Protein 7WZE (pdb70)

Secondary structure (DSSP, 8-state):
--SSPPP-HHHHHHHTTSTT--HHHHHHHHHHHHHHH-----HHHHTTT--HHHHHH--GGGSGGGEE-HHHHHHHTTS-HHHHHHHHHHHHHHTSEEEEE---EEEEE-HHHHHHHHHHHHHHHHHHHH-----HHHH-----HHHHHHGGGG-/--SSPPP-HHHHHHHHHHSS--HHHHHHHHHHHHHHH-----HHHHTTT--HHHHHH--GGGSGGGEE-HHHHHHHHT--HHHHHHHHHHHHHHTSEEEE---EEEE-HHHHHHHHHHHHHHHHHHHH-----HHHH-----HHHHHHGGGG--

Solvent-accessible surface area: 16711 Å² total

Nearest PDB structures (foldseek):
  7wze-assembly1_A  TM=1.006E+00  e=6.482E-25  Bacillus subtilis subsp. subtilis str. 168
  4b8x-assembly1_A  TM=7.180E-01  e=1.801E-05  Streptomyces coelicolor
  6pco-assembly1_B  TM=6.867E-01  e=1.236E-05  Bordetella bronchiseptica
  3e6m-assembly3_E  TM=6.494E-01  e=5.576E-05  Ruegeria pomeroyi
  2d1h-assembly1_B  TM=6.342E-01  e=5.347E-04  Sulfurisphaera tokodaii str. 7

Organism: Bacillus subtilis (strain 168) (NCBI:txid224308)

Foldseek 3Di:
DDDDQDACQVVQVCCVVVDVDHRCRVRVVSSVVVVVVCLVVLVVVVVLVAGPQLVLLLCLLVDVQSKDDLVVSCVVSVHHSVVSVVSLVSCCVVQQWDWAPVIMIHGDPVNVVSVVVPVVVVVVVVPVVDDADPVRVVCVVCVVVVVVCVVVPD/DDDDQDFDVPVQVVCCPPDPDHRVVVRVVVSVVVVVVCVVCLVVQVVVVHGPLLVLLLCLLPDDQSKDFLCRSCVVDPHDSVVSVVSLVVCVVVPQWDWADPVGIMIHGDPVNNVVCVVPVVVVVVVVPVVDPADPVRVCVVVCPVCVVCCVVVD

Sequence (309 aa):
ELKHLPKYKHITEHAETYANIDAGSLELFLSLFDISKKNHVEHYFAGRGLSEGKFKILLLFDAKDHRLSPTELAKRSNVTKATITGLLDGLARDGFVSRRHKISIELTTEGKARLEQFLPGHFSKISAVENYSDEEKDFVKLGDLFERLSVFKDELKHLPKYKHITEHAETYANIDAGSLELFLSLFDISKKNHVEHYFAGRGLSEGKFKILLLFDAKDHRLSPTELAKRSNVTKATITGLLDGLARDGFVSRRHHRKISIELTTEGKARLEQFLPGHFSKISAVENYSDEEKDFVKLGDLFERLSVFK

InterPro domains:
  IPR000835 MarR-type HTH domain [PF01047] (53-113)
  IPR000835 MarR-type HTH domain [PR00598] (72-88)
  IPR000835 MarR-type HTH domain [PR00598] (89-104)
  IPR000835 MarR-type HTH domain [PR00598] (108-124)
  IPR000835 MarR-type HTH domain [PR00598] (138-158)
  IPR000835 MarR-type HTH domain [PS50995] (26-160)
  IPR000835 MarR-type HTH domain [SM00347] (46-148)
  IPR023187 Transcriptional regulator MarR-type, conserved site [PS01117] (87-121)
  IPR036388 Winged helix-like DNA-binding domain superfamily [G3DSA:1.10.10.10] (4-163)
  IPR036390 Winged helix DNA-binding domain superfamily [SSF46785] (25-162)

Structure (mmCIF, N/CA/C/O backbone):
data_7WZE
#
_entry.id   7WZE
#
_cell.length_a   46.178
_cell.length_b   76.545
_cell.length_c   88.863
_cell.angle_alpha   90.000
_cell.angle_beta   90.000
_cell.angle_gamma   90.000
#
_symmetry.space_group_name_H-M   'P 21 21 21'
#
loop_
_entity.id
_entity.type
_entity.pdbx_description
1 polymer 'Uncharacterized HTH-type transcriptional regulator YetL'
2 water water
#
loop_
_atom_site.group_PDB
_atom_site.id
_atom_site.type_symbol
_atom_site.label_atom_id
_atom_site.label_alt_id
_atom_site.label_comp_id
_atom_site.label_asym_id
_atom_site.label_entity_id
_atom_site.label_seq_id
_atom_site.pdbx_PDB_ins_code
_atom_site.Cartn_x
_atom_site.Cartn_y
_atom_site.Cartn_z
_atom_site.occupancy
_atom_site.B_iso_or_equiv
_atom_site.auth_seq_id
_atom_site.auth_comp_id
_atom_site.auth_asym_id
_atom_site.auth_atom_id
_atom_site.pdbx_PDB_model_num
ATOM 1 N N . GLU A 1 2 ? -0.55176 3.05289 -10.95123 1.000 143.66616 2 GLU Y N 1
ATOM 2 C CA . GLU A 1 2 ? -0.57153 4.35970 -10.29684 1.000 140.05721 2 GLU Y CA 1
ATOM 3 C C . GLU A 1 2 ? -0.96490 5.48024 -11.27504 1.000 134.18717 2 GLU Y C 1
ATOM 4 O O . GLU A 1 2 ? -1.78768 6.33429 -10.95023 1.000 134.28793 2 GLU Y O 1
ATOM 10 N N . LEU A 1 3 ? -0.36079 5.47690 -12.45934 1.000 128.67182 3 LEU Y N 1
ATOM 11 C CA . LEU A 1 3 ? -0.67894 6.40885 -13.53217 1.000 120.58312 3 LEU Y CA 1
ATOM 12 C C . LEU A 1 3 ? -1.58435 5.73821 -14.56185 1.000 120.49470 3 LEU Y C 1
ATOM 13 O O . LEU A 1 3 ? -1.76674 4.51838 -14.56800 1.000 128.19217 3 LEU Y O 1
ATOM 18 N N . LYS A 1 4 ? -2.18074 6.56003 -15.42518 1.000 111.13061 4 LYS Y N 1
ATOM 19 C CA . LYS A 1 4 ? -3.10099 6.05060 -16.43459 1.000 107.16880 4 LYS Y CA 1
ATOM 20 C C . LYS A 1 4 ? -2.39801 5.71445 -17.75477 1.000 95.92361 4 LYS Y C 1
ATOM 21 O O . LYS A 1 4 ? -2.51066 4.59224 -18.25741 1.000 93.44814 4 LYS Y O 1
ATOM 27 N N . HIS A 1 5 ? -1.62151 6.65128 -18.29497 1.000 87.38885 5 HIS Y N 1
ATOM 28 C CA . HIS A 1 5 ? -0.92068 6.48017 -19.55931 1.000 85.35714 5 HIS Y CA 1
ATOM 29 C C . HIS A 1 5 ? 0.52495 6.91852 -19.41301 1.000 86.11535 5 HIS Y C 1
ATOM 30 O O . HIS A 1 5 ? 0.86883 7.69741 -18.51896 1.000 90.77227 5 HIS Y O 1
ATOM 37 N N . LEU A 1 6 ? 1.37597 6.36605 -20.27033 1.000 86.13096 6 LEU Y N 1
ATOM 38 C CA . LEU A 1 6 ? 2.78639 6.70458 -20.23807 1.000 82.28227 6 LEU Y CA 1
ATOM 39 C C . LEU A 1 6 ? 2.93147 8.18316 -20.56161 1.000 88.95488 6 LEU Y C 1
ATOM 40 O O . LEU A 1 6 ? 2.36311 8.64469 -21.56539 1.000 93.10257 6 LEU Y O 1
ATOM 45 N N . PRO A 1 7 ? 3.64880 8.96032 -19.76280 1.000 87.88946 7 PRO Y N 1
ATOM 46 C CA . PRO A 1 7 ? 3.75585 10.39333 -20.04142 1.000 89.82244 7 PRO Y CA 1
ATOM 47 C C . PRO A 1 7 ? 4.62041 10.62889 -21.26392 1.000 89.11065 7 PRO Y C 1
ATOM 48 O O . PRO A 1 7 ? 5.69226 10.03512 -21.41505 1.000 96.47958 7 PRO Y O 1
ATOM 52 N N . LYS A 1 8 ? 4.13634 11.49292 -22.14438 1.000 79.23457 8 LYS Y N 1
ATOM 53 C CA . LYS A 1 8 ? 4.89769 11.85070 -23.32676 1.000 82.74910 8 LYS Y CA 1
ATOM 54 C C . LYS A 1 8 ? 5.88130 12.96337 -23.00015 1.000 85.09474 8 LYS Y C 1
ATOM 55 O O . LYS A 1 8 ? 5.54971 13.92159 -22.29904 1.000 84.95798 8 LYS Y O 1
ATOM 61 N N . TYR A 1 9 ? 7.09414 12.84156 -23.53654 1.000 85.74146 9 TYR Y N 1
ATOM 62 C CA . TYR A 1 9 ? 8.18155 13.72552 -23.14448 1.000 79.47600 9 TYR Y CA 1
ATOM 63 C C . TYR A 1 9 ? 8.79045 14.54309 -24.27676 1.000 80.53157 9 TYR Y C 1
ATOM 64 O O . TYR A 1 9 ? 9.76631 15.25713 -24.02820 1.000 83.45414 9 TYR Y O 1
ATOM 73 N N . LYS A 1 10 ? 8.26362 14.47433 -25.50438 1.000 79.82832 10 LYS Y N 1
ATOM 74 C CA . LYS A 1 10 ? 8.97811 15.08483 -26.62903 1.000 84.41519 10 LYS Y CA 1
ATOM 75 C C . LYS A 1 10 ? 9.22313 16.57911 -26.41044 1.000 87.50977 10 LYS Y C 1
ATOM 76 O O . LYS A 1 10 ? 10.27577 17.10514 -26.79541 1.000 82.88629 10 LYS Y O 1
ATOM 82 N N . HIS A 1 11 ? 8.27163 17.27098 -25.77671 1.000 91.11069 11 HIS Y N 1
ATOM 83 C CA . HIS A 1 11 ? 8.42075 18.70480 -25.52807 1.000 94.74753 11 HIS Y CA 1
ATOM 84 C C . HIS A 1 11 ? 9.53981 18.97222 -24.52542 1.000 98.52044 11 HIS Y C 1
ATOM 85 O O . HIS A 1 11 ? 10.42854 19.79214 -24.78259 1.000 92.55118 11 HIS Y O 1
ATOM 92 N N . ILE A 1 12 ? 9.51496 18.29474 -23.37874 1.000 71.06599 12 ILE Y N 1
ATOM 93 C CA . ILE A 1 12 ? 10.56994 18.50100 -22.39634 1.000 79.92897 12 ILE Y CA 1
ATOM 94 C C . ILE A 1 12 ? 11.90514 18.09746 -22.99645 1.000 84.41949 12 ILE Y C 1
ATOM 95 O O . ILE A 1 12 ? 12.93666 18.74951 -22.79017 1.000 86.74212 12 ILE Y O 1
ATOM 100 N N . THR A 1 13 ? 11.87735 17.03821 -23.79327 1.000 85.13423 13 THR Y N 1
ATOM 101 C CA . THR A 1 13 ? 13.06499 16.45895 -24.39693 1.000 82.83009 13 THR Y CA 1
ATOM 102 C C . THR A 1 13 ? 13.68738 17.37644 -25.43986 1.000 87.08233 13 THR Y C 1
ATOM 103 O O . THR A 1 13 ? 14.88674 17.66783 -25.38531 1.000 88.26226 13 THR Y O 1
ATOM 107 N N . GLU A 1 14 ? 12.89034 17.83267 -26.41253 1.000 86.62710 14 GLU Y N 1
ATOM 108 C CA . GLU A 1 14 ? 13.45763 18.66193 -27.46857 1.000 84.87667 14 GLU Y CA 1
ATOM 109 C C . GLU A 1 14 ? 14.04758 19.94319 -26.88913 1.000 89.92072 14 GLU Y C 1
ATOM 110 O O . GLU A 1 14 ? 14.89206 20.58420 -27.52520 1.000 80.08981 14 GLU Y O 1
ATOM 112 N N . HIS A 1 15 ? 13.60805 20.31765 -25.69090 1.000 86.95558 15 HIS Y N 1
ATOM 113 C CA . HIS A 1 15 ? 14.17524 21.43764 -24.96730 1.000 90.60274 15 HIS Y CA 1
ATOM 114 C C . HIS A 1 15 ? 15.50692 21.05708 -24.34415 1.000 91.82372 15 HIS Y C 1
ATOM 115 O O . HIS A 1 15 ? 16.34746 21.92997 -24.11650 1.000 96.64271 15 HIS Y O 1
ATOM 122 N N . ALA A 1 16 ? 15.69727 19.77871 -24.00670 1.000 84.51347 16 ALA Y N 1
ATOM 123 C CA . ALA A 1 16 ? 16.95958 19.36771 -23.40715 1.000 83.95067 16 ALA Y CA 1
ATOM 124 C C . ALA A 1 16 ? 18.11639 19.36410 -24.40680 1.000 91.39381 16 ALA Y C 1
ATOM 125 O O . ALA A 1 16 ? 19.27208 19.40260 -23.97863 1.000 97.42740 16 ALA Y O 1
ATOM 127 N N . GLU A 1 17 ? 17.85030 19.27161 -25.71679 1.000 96.54495 17 GLU Y N 1
ATOM 128 C CA . GLU A 1 17 ? 18.91768 19.52008 -26.68356 1.000 108.45344 17 GLU Y CA 1
ATOM 129 C C . GLU A 1 17 ? 19.46415 20.92932 -26.53216 1.000 117.90522 17 GLU Y C 1
ATOM 130 O O . GLU A 1 17 ? 20.61757 21.20054 -26.89044 1.000 124.37418 17 GLU Y O 1
ATOM 136 N N . THR A 1 18 ? 18.63488 21.84364 -26.03550 1.000 116.05449 18 THR Y N 1
ATOM 137 C CA . THR A 1 18 ? 19.09569 23.17498 -25.67019 1.000 114.96166 18 THR Y CA 1
ATOM 138 C C . THR A 1 18 ? 19.89497 23.13951 -24.37146 1.000 114.25618 18 THR Y C 1
ATOM 139 O O . THR A 1 18 ? 20.83866 23.91322 -24.20539 1.000 118.48303 18 THR Y O 1
ATOM 143 N N . TYR A 1 19 ? 19.56931 22.21435 -23.46783 1.000 116.54672 19 TYR Y N 1
ATOM 144 C CA . TYR A 1 19 ? 20.31650 22.09630 -22.21886 1.000 124.54374 19 TYR Y CA 1
ATOM 145 C C . TYR A 1 19 ? 21.76519 21.71253 -22.48621 1.000 127.22238 19 TYR Y C 1
ATOM 146 O O . TYR A 1 19 ? 22.68502 22.48427 -22.19210 1.000 133.59389 19 TYR Y O 1
ATOM 155 N N . ALA A 1 20 ? 21.98156 20.52086 -23.02143 1.000 122.99113 20 ALA Y N 1
ATOM 156 C CA . ALA A 1 20 ? 23.30563 19.90930 -23.01384 1.000 122.20292 20 ALA Y CA 1
ATOM 157 C C . ALA A 1 20 ? 23.47893 19.04112 -24.25667 1.000 115.71572 20 ALA Y C 1
ATOM 158 O O . ALA A 1 20 ? 22.76262 19.19887 -25.25365 1.000 109.59199 20 ALA Y O 1
ATOM 160 N N . ASN A 1 21 ? 24.43445 18.11153 -24.17599 1.000 114.48516 21 ASN Y N 1
ATOM 161 C CA . ASN A 1 21 ? 24.82136 17.22360 -25.27324 1.000 116.25543 21 ASN Y CA 1
ATOM 162 C C . ASN A 1 21 ? 24.03962 15.91606 -25.17169 1.000 117.36698 21 ASN Y C 1
ATOM 163 O O . ASN A 1 21 ? 24.60140 14.83275 -24.99965 1.000 123.92503 21 ASN Y O 1
ATOM 168 N N . ILE A 1 22 ? 22.71581 16.04407 -25.26440 1.000 108.06186 22 ILE Y N 1
ATOM 169 C CA . ILE A 1 22 ? 21.78636 14.93670 -25.07466 1.000 100.38269 22 ILE Y CA 1
ATOM 170 C C . ILE A 1 22 ? 20.80840 14.91743 -26.24709 1.000 100.10752 22 ILE Y C 1
ATOM 171 O O . ILE A 1 22 ? 20.34607 15.97163 -26.69453 1.000 78.22717 22 ILE Y O 1
ATOM 176 N N . ASP A 1 23 ? 20.55128 13.72547 -26.78660 1.000 94.09587 23 ASP Y N 1
ATOM 177 C CA . ASP A 1 23 ? 19.69034 13.60249 -27.95093 1.000 96.86726 23 ASP Y CA 1
ATOM 178 C C . ASP A 1 23 ? 18.23762 13.47900 -27.53084 1.000 99.87330 23 ASP Y C 1
ATOM 179 O O . ASP A 1 23 ? 17.91098 13.09640 -26.40460 1.000 100.94279 23 ASP Y O 1
ATOM 181 N N . ALA A 1 24 ? 17.35567 13.77034 -28.48098 1.000 89.43531 24 ALA Y N 1
ATOM 182 C CA . ALA A 1 24 ? 15.93296 13.78671 -28.17443 1.000 81.06178 24 ALA Y CA 1
ATOM 183 C C . ALA A 1 24 ? 15.43176 12.38515 -27.86377 1.000 72.59722 24 ALA Y C 1
ATOM 184 O O . ALA A 1 24 ? 14.97690 12.10896 -26.74745 1.000 69.60196 24 ALA Y O 1
ATOM 186 N N . GLY A 1 25 ? 15.53200 11.47507 -28.83412 1.000 76.07140 25 GLY Y N 1
ATOM 187 C CA . GLY A 1 25 ? 15.04168 10.12475 -28.61462 1.000 73.38664 25 GLY Y CA 1
ATOM 188 C C . GLY A 1 25 ? 15.67475 9.46605 -27.40545 1.000 74.77484 25 GLY Y C 1
ATOM 189 O O . GLY A 1 25 ? 14.98290 8.83260 -26.60250 1.000 76.08588 25 GLY Y O 1
ATOM 190 N N . SER A 1 26 ? 16.99173 9.65401 -27.23133 1.000 70.06055 26 SER Y N 1
ATOM 191 C CA . SER A 1 26 ? 17.70252 9.02236 -26.12366 1.000 71.62587 26 SER Y CA 1
ATOM 192 C C . SER A 1 26 ? 17.14641 9.45544 -24.77883 1.000 71.03203 26 SER Y C 1
ATOM 193 O O . SER A 1 26 ? 16.94650 8.62262 -23.88597 1.000 70.13612 26 SER Y O 1
ATOM 196 N N . LEU A 1 27 ? 16.87963 10.75184 -24.61565 1.000 68.28192 27 LEU Y N 1
ATOM 197 C CA . LEU A 1 27 ? 16.30901 11.22221 -23.35743 1.000 65.77504 27 LEU Y CA 1
ATOM 198 C C . LEU A 1 27 ? 14.86052 10.75542 -23.20689 1.000 66.85426 27 LEU Y C 1
ATOM 199 O O . LEU A 1 27 ? 14.45720 10.27164 -22.13767 1.000 61.24048 27 LEU Y O 1
ATOM 204 N N . GLU A 1 28 ? 14.05799 10.89749 -24.26923 1.000 69.23737 28 GLU Y N 1
ATOM 205 C CA . GLU A 1 28 ? 12.66022 10.48332 -24.18973 1.000 67.98977 28 GLU Y CA 1
ATOM 206 C C . GLU A 1 28 ? 12.55978 8.99755 -23.89816 1.000 61.27399 28 GLU Y C 1
ATOM 207 O O . GLU A 1 28 ? 11.77054 8.57130 -23.04762 1.000 59.49728 28 GLU Y O 1
ATOM 213 N N . LEU A 1 29 ? 13.41165 8.20090 -24.54225 1.000 64.02652 29 LEU Y N 1
ATOM 214 C CA . LEU A 1 29 ? 13.36173 6.76337 -24.33821 1.000 63.74540 29 LEU Y CA 1
ATOM 215 C C . LEU A 1 29 ? 13.72296 6.41398 -22.91012 1.000 63.98887 29 LEU Y C 1
ATOM 216 O O . LEU A 1 29 ? 13.08038 5.56700 -22.28042 1.000 67.67065 29 LEU Y O 1
ATOM 221 N N . PHE A 1 30 ? 14.71620 7.09451 -22.37046 1.000 55.25730 30 PHE Y N 1
ATOM 222 C CA . PHE A 1 30 ? 15.17060 6.77939 -21.03062 1.000 51.39026 30 PHE Y CA 1
ATOM 223 C C . PHE A 1 30 ? 14.11926 7.14462 -19.99933 1.000 50.08319 30 PHE Y C 1
ATOM 224 O O . PHE A 1 30 ? 13.93780 6.43092 -19.00803 1.000 54.36950 30 PHE Y O 1
ATOM 232 N N . LEU A 1 31 ? 13.44676 8.27580 -20.19348 1.000 59.09655 31 LEU Y N 1
ATOM 233 C CA . LEU A 1 31 ? 12.40738 8.68312 -19.25683 1.000 60.39485 31 LEU Y CA 1
ATOM 234 C C . LEU A 1 31 ? 11.19563 7.77280 -19.37736 1.000 59.94602 31 LEU Y C 1
ATOM 235 O O . LEU A 1 31 ? 10.59163 7.38371 -18.36888 1.000 61.87462 31 LEU Y O 1
ATOM 240 N N . SER A 1 32 ? 10.85613 7.39146 -20.60657 1.000 56.43235 32 SER Y N 1
ATOM 241 C CA . SER A 1 32 ? 9.79331 6.42359 -20.80302 1.000 54.48806 32 SER Y CA 1
ATOM 242 C C . SER A 1 32 ? 10.14228 5.10502 -20.13039 1.000 58.90177 32 SER Y C 1
ATOM 243 O O . SER A 1 32 ? 9.31343 4.50212 -19.43667 1.000 63.66967 32 SER Y O 1
ATOM 246 N N . LEU A 1 33 ? 11.37293 4.65942 -20.28894 1.000 60.69465 33 LEU Y N 1
ATOM 247 C CA . LEU A 1 33 ? 11.74165 3.39661 -19.67221 1.000 59.58405 33 LEU Y CA 1
ATOM 248 C C . LEU A 1 33 ? 11.67574 3.49530 -18.16034 1.000 56.38115 33 LEU Y C 1
ATOM 249 O O . LEU A 1 33 ? 11.33107 2.51704 -17.48339 1.000 54.18471 33 LEU Y O 1
ATOM 254 N N . PHE A 1 34 ? 11.95076 4.67694 -17.61921 1.000 53.35873 34 PHE Y N 1
ATOM 255 C CA . PHE A 1 34 ? 11.90923 4.80324 -16.17540 1.000 51.68657 34 PHE Y CA 1
ATOM 256 C C . PHE A 1 34 ? 10.47617 4.86683 -15.67290 1.000 54.29871 34 PHE Y C 1
ATOM 257 O O . PHE A 1 34 ? 10.16236 4.27872 -14.63482 1.000 56.21330 34 PHE Y O 1
ATOM 265 N N . ASP A 1 35 ? 9.58347 5.53236 -16.40243 1.000 56.22120 35 ASP Y N 1
ATOM 266 C CA . ASP A 1 35 ? 8.18752 5.54195 -15.97205 1.000 61.18762 35 ASP Y CA 1
ATOM 267 C C . ASP A 1 35 ? 7.60678 4.13946 -16.01531 1.000 55.26165 35 ASP Y C 1
ATOM 268 O O . ASP A 1 35 ? 7.02266 3.66875 -15.03112 1.000 44.67738 35 ASP Y O 1
ATOM 273 N N . ILE A 1 36 ? 7.78885 3.43939 -17.13428 1.000 60.00387 36 ILE Y N 1
ATOM 274 C CA . ILE A 1 36 ? 7.25670 2.08581 -17.22597 1.000 62.57606 36 ILE Y CA 1
ATOM 275 C C . ILE A 1 36 ? 7.84053 1.23203 -16.11134 1.000 60.41702 36 ILE Y C 1
ATOM 276 O O . ILE A 1 36 ? 7.13558 0.43245 -15.48693 1.000 69.48457 36 ILE Y O 1
ATOM 281 N N . SER A 1 37 ? 9.10645 1.46941 -15.76690 1.000 53.43471 37 SER Y N 1
ATOM 282 C CA . SER A 1 37 ? 9.74400 0.65508 -14.74456 1.000 50.67171 37 SER Y CA 1
ATOM 283 C C . SER A 1 37 ? 9.07571 0.84383 -13.38960 1.000 51.74359 37 SER Y C 1
ATOM 284 O O . SER A 1 37 ? 8.76899 -0.13799 -12.69778 1.000 52.74265 37 SER Y O 1
ATOM 287 N N . LYS A 1 38 ? 8.81094 2.09366 -13.00830 1.000 53.67715 38 LYS Y N 1
ATOM 288 C CA . LYS A 1 38 ? 8.17844 2.34788 -11.71843 1.000 59.13523 38 LYS Y CA 1
ATOM 289 C C . LYS A 1 38 ? 6.78101 1.73766 -11.68305 1.000 61.87022 38 LYS Y C 1
ATOM 290 O O . LYS A 1 38 ? 6.34342 1.19128 -10.65896 1.000 57.40612 38 LYS Y O 1
ATOM 292 N N . LYS A 1 39 ? 6.08372 1.78873 -12.81224 1.000 60.01892 39 LYS Y N 1
ATOM 293 C CA . LYS A 1 39 ? 4.74520 1.23516 -12.87333 1.000 62.24765 39 LYS Y CA 1
ATOM 294 C C . LYS A 1 39 ? 4.76682 -0.27369 -12.68467 1.000 71.61459 39 LYS Y C 1
ATOM 295 O O . LYS A 1 39 ? 4.05585 -0.81393 -11.82831 1.000 75.19794 39 LYS Y O 1
ATOM 309 N N . ASN A 1 41 ? 7.02378 -2.41863 -11.47620 1.000 69.04100 41 ASN Y N 1
ATOM 310 C CA . ASN A 1 41 ? 7.35613 -2.81335 -10.11893 1.000 72.43892 41 ASN Y CA 1
ATOM 311 C C . ASN A 1 41 ? 6.15171 -2.64453 -9.20396 1.000 72.71364 41 ASN Y C 1
ATOM 312 O O . ASN A 1 41 ? 5.87933 -3.48884 -8.34754 1.000 74.35811 41 ASN Y O 1
ATOM 317 N N . HIS A 1 42 ? 5.39190 -1.57736 -9.40277 1.000 80.05701 42 HIS Y N 1
ATOM 318 C CA . HIS A 1 42 ? 4.23441 -1.32374 -8.55666 1.000 85.77782 42 HIS Y CA 1
ATOM 319 C C . HIS A 1 42 ? 3.11742 -2.32862 -8.81707 1.000 78.01233 42 HIS Y C 1
ATOM 320 O O . HIS A 1 42 ? 2.64566 -3.00781 -7.89846 1.000 78.39559 42 HIS Y O 1
ATOM 327 N N . VAL A 1 43 ? 2.67821 -2.43727 -10.06867 1.000 68.90350 43 VAL Y N 1
ATOM 328 C CA . VAL A 1 43 ? 1.56812 -3.32769 -10.38152 1.000 69.13746 43 VAL Y CA 1
ATOM 329 C C . VAL A 1 43 ? 1.90715 -4.76895 -10.01086 1.000 71.82695 43 VAL Y C 1
ATOM 330 O O . VAL A 1 43 ? 1.08019 -5.48745 -9.42880 1.000 74.49748 43 VAL Y O 1
ATOM 342 N N . GLU A 1 45 ? 3.99332 -5.99484 -7.85087 1.000 52.75268 45 GLU Y N 1
ATOM 343 C CA . GLU A 1 45 ? 4.12257 -6.23108 -6.42327 1.000 57.89700 45 GLU Y CA 1
ATOM 344 C C . GLU A 1 45 ? 2.76897 -6.52873 -5.79277 1.000 71.40762 45 GLU Y C 1
ATOM 345 O O . GLU A 1 45 ? 2.64855 -7.44774 -4.97464 1.000 78.85835 45 GLU Y O 1
ATOM 351 N N . HIS A 1 46 ? 1.72141 -5.81298 -6.21171 1.000 72.74385 46 HIS Y N 1
ATOM 352 C CA . HIS A 1 46 ? 0.41626 -6.02760 -5.60110 1.000 75.63450 46 HIS Y CA 1
ATOM 353 C C . HIS A 1 46 ? -0.29412 -7.23939 -6.20093 1.000 70.73568 46 HIS Y C 1
ATOM 354 O O . HIS A 1 46 ? -0.94325 -8.01383 -5.47716 1.000 66.47319 46 HIS Y O 1
ATOM 361 N N . TYR A 1 47 ? -0.14062 -7.43370 -7.51141 1.000 62.08258 47 TYR Y N 1
ATOM 362 C CA . TYR A 1 47 ? -0.69183 -8.60004 -8.19477 1.000 63.87452 47 TYR Y CA 1
ATOM 363 C C . TYR A 1 47 ? -0.30327 -9.90310 -7.49790 1.000 69.36626 47 TYR Y C 1
ATOM 364 O O . TYR A 1 47 ? -1.17161 -10.66147 -7.05847 1.000 76.97244 47 TYR Y O 1
ATOM 373 N N . PHE A 1 48 ? 1.00576 -10.16852 -7.35665 1.000 70.63889 48 PHE Y N 1
ATOM 374 C CA . PHE A 1 48 ? 1.44356 -11.35917 -6.62397 1.000 70.67339 48 PHE Y CA 1
ATOM 375 C C . PHE A 1 48 ? 1.07306 -11.30089 -5.15530 1.000 74.41357 48 PHE Y C 1
ATOM 376 O O . PHE A 1 48 ? 0.92238 -12.35564 -4.53351 1.000 80.31873 48 PHE Y O 1
ATOM 384 N N . ALA A 1 49 ? 0.93675 -10.10312 -4.57986 1.000 74.92881 49 ALA Y N 1
ATOM 385 C CA . ALA A 1 49 ? 0.44177 -10.01406 -3.20920 1.000 81.23281 49 ALA Y CA 1
ATOM 386 C C . ALA A 1 49 ? -0.96211 -10.60325 -3.11239 1.000 81.35757 49 ALA Y C 1
ATOM 387 O O . ALA A 1 49 ? -1.29635 -11.28653 -2.13617 1.000 77.14859 49 ALA Y O 1
ATOM 389 N N . GLY A 1 50 ? -1.79659 -10.34331 -4.12173 1.000 83.58428 50 GLY Y N 1
ATOM 390 C CA . GLY A 1 50 ? -3.11613 -10.93778 -4.18498 1.000 90.56665 50 GLY Y CA 1
ATOM 391 C C . GLY A 1 50 ? -3.11736 -12.45266 -4.14585 1.000 98.11105 50 GLY Y C 1
ATOM 392 O O . GLY A 1 50 ? -4.16311 -13.05436 -3.88173 1.000 110.41921 50 GLY Y O 1
ATOM 393 N N . ARG A 1 51 ? -1.98041 -13.09248 -4.42714 1.000 92.58616 51 ARG Y N 1
ATOM 394 C CA . ARG A 1 51 ? -1.89928 -14.55017 -4.40019 1.000 90.14352 51 ARG Y CA 1
ATOM 395 C C . ARG A 1 51 ? -0.88814 -15.06690 -3.38366 1.000 96.40393 51 ARG Y C 1
ATOM 396 O O . ARG A 1 51 ? -0.52605 -16.24161 -3.42223 1.000 105.10439 51 ARG Y O 1
ATOM 404 N N . GLY A 1 52 ? -0.43114 -14.22567 -2.46574 1.000 92.35095 52 GLY Y N 1
ATOM 405 C CA . GLY A 1 52 ? 0.52526 -14.67204 -1.46686 1.000 92.45122 52 GLY Y CA 1
ATOM 406 C C . GLY A 1 52 ? 1.91345 -14.97319 -1.97910 1.000 90.71732 52 GLY Y C 1
ATOM 407 O O . GLY A 1 52 ? 2.60046 -15.82382 -1.39844 1.000 98.80986 52 GLY Y O 1
ATOM 408 N N . LEU A 1 53 ? 2.36721 -14.28557 -3.02747 1.000 82.73543 53 LEU Y N 1
ATOM 409 C CA . LEU A 1 53 ? 3.63245 -14.62695 -3.67043 1.000 72.49178 53 LEU Y CA 1
ATOM 410 C C . LEU A 1 53 ? 4.44500 -13.36293 -3.92494 1.000 68.29950 53 LEU Y C 1
ATOM 411 O O . LEU A 1 53 ? 4.08977 -12.25909 -3.50288 1.000 73.23600 53 LEU Y O 1
ATOM 416 N N . SER A 1 54 ? 5.55608 -13.53806 -4.62459 1.000 63.36705 54 SER Y N 1
ATOM 417 C CA . SER A 1 54 ? 6.39323 -12.45221 -5.08620 1.000 65.25871 54 SER Y CA 1
ATOM 418 C C . SER A 1 54 ? 6.88629 -12.833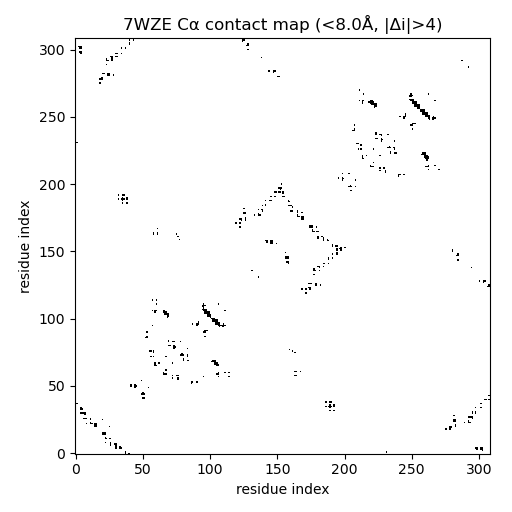77 -6.47218 1.000 60.23395 54 SER Y C 1
ATOM 419 O O . SER A 1 54 ? 6.63916 -13.93959 -6.93874 1.000 70.69688 54 SER Y O 1
ATOM 422 N N . GLU A 1 55 ? 7.57293 -11.92159 -7.15327 1.000 56.00960 55 GLU Y N 1
ATOM 423 C CA . GLU A 1 55 ? 8.24934 -12.32601 -8.38013 1.000 67.90853 55 GLU Y CA 1
ATOM 424 C C . GLU A 1 55 ? 9.24579 -13.43705 -8.09925 1.000 67.25645 55 GLU Y C 1
ATOM 425 O O . GLU A 1 55 ? 9.31628 -14.42419 -8.84104 1.000 69.55564 55 GLU Y O 1
ATOM 431 N N . GLY A 1 56 ? 10.01964 -13.29311 -7.02094 1.000 61.42107 56 GLY Y N 1
ATOM 432 C CA . GLY A 1 56 ? 11.05965 -14.26814 -6.73203 1.000 60.23303 56 GLY Y CA 1
ATOM 433 C C . GLY A 1 56 ? 10.49413 -15.62294 -6.37380 1.000 56.72279 56 GLY Y C 1
ATOM 434 O O . GLY A 1 56 ? 10.89461 -16.64889 -6.93976 1.000 62.18616 56 GLY Y O 1
ATOM 435 N N . LYS A 1 57 ? 9.55959 -15.64751 -5.42176 1.000 55.32869 57 LYS Y N 1
ATOM 436 C CA . LYS A 1 57 ? 8.93488 -16.90399 -5.02977 1.000 60.59462 57 LYS Y CA 1
ATOM 437 C C . LYS A 1 57 ? 8.17290 -17.53108 -6.20076 1.000 65.25596 57 LYS Y C 1
ATOM 438 O O . LYS A 1 57 ? 8.16904 -18.75954 -6.36761 1.000 66.86951 57 LYS Y O 1
ATOM 444 N N . PHE A 1 58 ? 7.53103 -16.70571 -7.03208 1.000 60.54271 58 PHE Y N 1
ATOM 445 C CA . PHE A 1 58 ? 6.79737 -17.26476 -8.16155 1.000 64.90449 58 PHE Y CA 1
ATOM 446 C C . PHE A 1 58 ? 7.72544 -17.90633 -9.18466 1.000 64.72316 58 PHE Y C 1
ATOM 447 O O . PHE A 1 58 ? 7.36849 -18.93144 -9.78208 1.000 62.36143 58 PHE Y O 1
ATOM 455 N N . LYS A 1 59 ? 8.92429 -17.34759 -9.37716 1.000 64.54648 59 LYS Y N 1
ATOM 456 C CA . LYS A 1 59 ? 9.86119 -17.91652 -10.34319 1.000 60.70816 59 LYS Y CA 1
ATOM 457 C C . LYS A 1 59 ? 10.39029 -19.26440 -9.88252 1.000 61.73991 59 LYS Y C 1
ATOM 458 O O . LYS A 1 59 ? 10.64043 -20.14675 -10.71524 1.000 63.12868 59 LYS Y O 1
ATOM 464 N N . ILE A 1 60 ? 10.53909 -19.46204 -8.57051 1.000 58.11604 60 ILE Y N 1
ATOM 465 C CA . ILE A 1 60 ? 10.91504 -20.78123 -8.06689 1.000 61.25123 60 ILE Y CA 1
ATOM 466 C C . ILE A 1 60 ? 9.80753 -21.79107 -8.33616 1.000 66.60924 60 ILE Y C 1
ATOM 467 O O . ILE A 1 60 ? 10.05383 -22.86078 -8.90622 1.000 70.83602 60 ILE Y O 1
ATOM 472 N N . LEU A 1 61 ? 8.56714 -21.45852 -7.94901 1.000 68.37422 61 LEU Y N 1
ATOM 473 C CA . LEU A 1 61 ? 7.44979 -22.37500 -8.16585 1.000 71.48707 61 LEU Y CA 1
ATOM 474 C C . LEU A 1 61 ? 7.37468 -22.80130 -9.62052 1.000 76.03283 61 LEU Y C 1
ATOM 475 O O . LEU A 1 61 ? 7.04279 -23.95137 -9.92366 1.000 72.30213 61 LEU Y O 1
ATOM 488 N N . LEU A 1 63 ? 10.05790 -23.02735 -11.70853 1.000 81.82885 63 LEU Y N 1
ATOM 489 C CA . LEU A 1 63 ? 11.11939 -24.01251 -11.85752 1.000 84.50625 63 LEU Y CA 1
ATOM 490 C C . LEU A 1 63 ? 10.67086 -25.36448 -11.34309 1.000 81.27638 63 LEU Y C 1
ATOM 491 O O . LEU A 1 63 ? 10.82878 -26.38701 -12.01760 1.000 86.90299 63 LEU Y O 1
ATOM 496 N N . LEU A 1 64 ? 10.09021 -25.38525 -10.14756 1.000 74.91717 64 LEU Y N 1
ATOM 497 C CA . LEU A 1 64 ? 9.66473 -26.64220 -9.55988 1.000 72.95526 64 LEU Y CA 1
ATOM 498 C C . LEU A 1 64 ? 8.58859 -27.30001 -10.40846 1.000 76.46929 64 LEU Y C 1
ATOM 499 O O . LEU A 1 64 ? 8.66413 -28.49181 -10.72075 1.000 89.83842 64 LEU Y O 1
ATOM 504 N N . PHE A 1 65 ? 7.59212 -26.51943 -10.81086 1.000 67.55988 65 PHE Y N 1
ATOM 505 C CA . PHE A 1 65 ? 6.48411 -27.04662 -11.58990 1.000 75.88003 65 PHE Y CA 1
ATOM 506 C C . PHE A 1 65 ? 6.91795 -27.67645 -12.90476 1.000 76.34744 65 PHE Y C 1
ATOM 507 O O . PHE A 1 65 ? 6.20089 -28.52606 -13.43796 1.000 74.94948 65 PHE Y O 1
ATOM 515 N N . ASP A 1 66 ? 8.06566 -27.29154 -13.44441 1.000 77.59934 66 ASP Y N 1
ATOM 516 C CA . ASP A 1 66 ? 8.48841 -27.82233 -14.72940 1.000 85.50968 66 ASP Y CA 1
ATOM 517 C C . ASP A 1 66 ? 9.45166 -28.98939 -14.58972 1.000 89.81974 66 ASP Y C 1
ATOM 518 O O . ASP A 1 66 ? 9.60117 -29.77448 -15.53360 1.000 94.03519 66 ASP Y O 1
ATOM 523 N N . ALA A 1 67 ? 10.06301 -29.14321 -13.42378 1.000 85.43137 67 ALA Y N 1
ATOM 524 C CA . ALA A 1 67 ? 11.03789 -30.19277 -13.20997 1.000 88.90606 67 ALA Y CA 1
ATOM 525 C C . ALA A 1 67 ? 10.36859 -31.56352 -13.14238 1.000 96.27519 67 ALA Y C 1
ATOM 526 O O . ALA A 1 67 ? 9.20538 -31.69289 -12.74259 1.000 97.75912 67 ALA Y O 1
ATOM 528 N N . LYS A 1 68 ? 11.12035 -32.59673 -13.54230 1.000 107.60494 68 LYS Y N 1
ATOM 529 C CA . LYS A 1 68 ? 10.64117 -33.96421 -13.37965 1.000 115.06153 68 LYS Y CA 1
ATOM 530 C C . LYS A 1 68 ? 10.40085 -34.25749 -11.90382 1.000 112.97643 68 LYS Y C 1
ATOM 531 O O . LYS A 1 68 ? 11.22287 -33.91989 -11.04384 1.000 113.01358 68 LYS Y O 1
ATOM 537 N N . ASP A 1 69 ? 9.25196 -34.86161 -11.61379 1.000 111.35598 69 ASP Y N 1
ATOM 538 C CA . ASP A 1 69 ? 8.81591 -35.18202 -10.25900 1.000 104.55020 69 ASP Y CA 1
ATOM 539 C C . ASP A 1 69 ? 8.66047 -33.94104 -9.37260 1.000 93.77645 69 ASP Y C 1
ATOM 540 O O . ASP A 1 69 ? 8.55124 -34.07312 -8.14572 1.000 89.04555 69 ASP Y O 1
ATOM 545 N N . HIS A 1 70 ? 8.64822 -32.74041 -9.96699 1.000 90.72124 70 HIS Y N 1
ATOM 546 C CA . HIS A 1 70 ? 8.50024 -31.47068 -9.24197 1.000 89.53813 70 HIS Y CA 1
ATOM 547 C C . HIS A 1 70 ? 9.51863 -31.33259 -8.11567 1.000 92.21633 70 HIS Y C 1
ATOM 548 O O . HIS A 1 70 ? 9.23715 -30.73559 -7.07109 1.000 90.49246 70 HIS Y O 1
ATOM 555 N N . ARG A 1 71 ? 10.72848 -31.84630 -8.34422 1.000 93.80447 71 ARG Y N 1
ATOM 556 C CA . ARG A 1 71 ? 11.78439 -31.83278 -7.33886 1.000 93.12625 71 ARG Y CA 1
ATOM 557 C C . ARG A 1 71 ? 13.05240 -31.25119 -7.94389 1.000 90.07000 71 ARG Y C 1
ATOM 558 O O . ARG A 1 71 ? 13.47105 -31.66052 -9.03033 1.000 102.48468 71 ARG Y O 1
ATOM 566 N N . LEU A 1 72 ? 13.66623 -30.31030 -7.23915 1.000 82.64735 72 LEU Y N 1
ATOM 567 C CA . LEU A 1 72 ? 14.90923 -29.71049 -7.70016 1.000 85.13077 72 LEU Y CA 1
ATOM 568 C C . LEU A 1 72 ? 15.76116 -29.34782 -6.50003 1.000 80.43594 72 LEU Y C 1
ATOM 569 O O . LEU A 1 72 ? 15.24247 -28.91281 -5.46878 1.000 83.91591 72 LEU Y O 1
ATOM 574 N N . SER A 1 73 ? 17.06540 -29.51141 -6.65158 1.000 74.79713 73 SER Y N 1
ATOM 575 C CA . SER A 1 73 ? 17.97225 -29.10470 -5.60728 1.000 78.19730 73 SER Y CA 1
ATOM 576 C C . SER A 1 73 ? 17.98136 -27.58705 -5.48846 1.000 74.49981 73 SER Y C 1
ATOM 577 O O . SER A 1 73 ? 17.82824 -26.87257 -6.48760 1.000 70.90782 73 SER Y O 1
ATOM 580 N N . PRO A 1 74 ? 18.21293 -27.05751 -4.29285 1.000 70.60987 74 PRO Y N 1
ATOM 581 C CA . PRO A 1 74 ? 18.29229 -25.59896 -4.15457 1.000 68.21659 74 PRO Y CA 1
ATOM 582 C C . PRO A 1 74 ? 19.37954 -24.98162 -5.01960 1.000 79.17759 74 PRO Y C 1
ATOM 583 O O . PRO A 1 74 ? 19.17520 -23.89772 -5.58215 1.000 78.80022 74 PRO Y O 1
ATOM 587 N N . THR A 1 75 ? 20.52791 -25.64829 -5.15249 1.000 86.44398 75 THR Y N 1
ATOM 588 C CA . THR A 1 75 ? 21.57757 -25.11749 -6.01180 1.000 93.81070 75 THR Y CA 1
ATOM 589 C C . THR A 1 75 ? 21.11766 -25.02441 -7.46283 1.000 99.76366 75 THR Y C 1
ATOM 590 O O . THR A 1 75 ? 21.42391 -24.04355 -8.15238 1.000 109.07824 75 THR Y O 1
ATOM 594 N N . GLU A 1 76 ? 20.36836 -26.02290 -7.94287 1.000 92.51832 76 GLU Y N 1
ATOM 595 C CA . GLU A 1 76 ? 19.81828 -25.94089 -9.29534 1.000 96.55443 76 GLU Y CA 1
ATOM 596 C C . GLU A 1 76 ? 18.83562 -24.78784 -9.41106 1.000 92.41924 76 GLU Y C 1
ATOM 597 O O . GLU A 1 76 ? 18.76790 -24.11954 -10.44960 1.000 93.95787 76 GLU Y O 1
ATOM 603 N N . LEU A 1 77 ? 18.07545 -24.53512 -8.34486 1.000 87.10118 77 LEU Y N 1
ATOM 604 C CA . LEU A 1 77 ? 17.13270 -23.42456 -8.34465 1.000 90.60178 77 LEU Y CA 1
ATOM 605 C C . LEU A 1 77 ? 17.85361 -22.08303 -8.41568 1.000 96.34381 77 LEU Y C 1
ATOM 606 O O . LEU A 1 77 ? 17.38290 -21.15415 -9.08538 1.000 95.25728 77 LEU Y O 1
ATOM 611 N N . ALA A 1 78 ? 19.00415 -21.96539 -7.74438 1.000 98.82303 78 ALA Y N 1
ATOM 612 C CA . ALA A 1 78 ? 19.78486 -20.73612 -7.82337 1.000 96.01063 78 ALA Y CA 1
ATOM 613 C C . ALA A 1 78 ? 20.26238 -20.50043 -9.24972 1.000 102.32141 78 ALA Y C 1
ATOM 614 O O . ALA A 1 78 ? 20.04946 -19.42319 -9.81855 1.000 102.92552 78 ALA Y O 1
ATOM 616 N N . LYS A 1 79 ? 20.87340 -21.52524 -9.85749 1.000 103.52446 79 LYS Y N 1
ATOM 617 C CA . LYS A 1 79 ? 21.35295 -21.39527 -11.23122 1.000 104.11816 79 LYS Y CA 1
ATOM 618 C C . LYS A 1 79 ? 20.22155 -21.05483 -12.19699 1.000 112.75171 79 LYS Y C 1
ATOM 619 O O . LYS A 1 79 ? 20.35933 -20.15418 -13.03364 1.000 122.33872 79 LYS Y O 1
ATOM 625 N N . ARG A 1 80 ? 19.08850 -21.75478 -12.09419 1.000 105.87773 80 ARG Y N 1
ATOM 626 C CA . ARG A 1 80 ? 18.02999 -21.59894 -13.08371 1.000 105.39442 80 ARG Y CA 1
ATOM 627 C C . ARG A 1 80 ? 17.16602 -20.35542 -12.88701 1.000 115.68974 80 ARG Y C 1
ATOM 628 O O . ARG A 1 80 ? 16.48429 -19.94915 -13.83316 1.000 119.28176 80 ARG Y O 1
ATOM 636 N N . SER A 1 81 ? 17.17109 -19.73493 -11.70625 1.000 127.07904 81 SER Y N 1
ATOM 637 C CA . SER A 1 81 ? 16.36175 -18.54119 -11.46881 1.000 128.82946 81 SER Y CA 1
ATOM 638 C C . SER A 1 81 ? 17.13883 -17.24184 -11.59141 1.000 121.10863 81 SER Y C 1
ATOM 639 O O . SER A 1 81 ? 16.54467 -16.16992 -11.42301 1.000 122.43261 81 SER Y O 1
ATOM 642 N N . ASN A 1 82 ? 18.44165 -17.30884 -11.87122 1.000 100.06914 82 ASN Y N 1
ATOM 643 C CA . ASN A 1 82 ? 19.28777 -16.12896 -11.97251 1.000 81.70218 82 ASN Y CA 1
ATOM 644 C C . ASN A 1 82 ? 19.40259 -15.38964 -10.65656 1.000 67.91931 82 ASN Y C 1
ATOM 645 O O . ASN A 1 82 ? 19.46132 -14.16065 -10.63278 1.000 74.17860 82 ASN Y O 1
ATOM 650 N N . VAL A 1 83 ? 19.37577 -16.11583 -9.55282 1.000 61.11426 83 VAL Y N 1
ATOM 651 C CA . VAL A 1 83 ? 19.49702 -15.50582 -8.23832 1.000 64.32076 83 VAL Y CA 1
ATOM 652 C C . VAL A 1 83 ? 20.60603 -16.21660 -7.46097 1.000 64.88270 83 VAL Y C 1
ATOM 653 O O . VAL A 1 83 ? 20.98742 -17.35165 -7.76851 1.000 68.07560 83 VAL Y O 1
ATOM 657 N N . THR A 1 84 ? 21.17194 -15.52509 -6.48179 1.000 70.57301 84 THR Y N 1
ATOM 658 C CA . THR A 1 84 ? 22.25925 -16.15076 -5.74450 1.000 77.29838 84 THR Y CA 1
ATOM 659 C C . THR A 1 84 ? 21.72954 -17.09641 -4.67304 1.000 75.10591 84 THR Y C 1
ATOM 660 O O . THR A 1 84 ? 20.59467 -16.97669 -4.20262 1.000 80.50333 84 THR Y O 1
ATOM 664 N N . LYS A 1 85 ? 22.61015 -18.00318 -4.24272 1.000 73.41451 85 LYS Y N 1
ATOM 665 C CA . LYS A 1 85 ? 22.24048 -19.00601 -3.25236 1.000 68.96821 85 LYS Y CA 1
ATOM 666 C C . LYS A 1 85 ? 21.81381 -18.35311 -1.94903 1.000 72.98048 85 LYS Y C 1
ATOM 667 O O . LYS A 1 85 ? 20.87215 -18.81465 -1.29052 1.000 75.82091 85 LYS Y O 1
ATOM 673 N N . ALA A 1 86 ? 22.49755 -17.28232 -1.55147 1.000 71.70812 86 ALA Y N 1
ATOM 674 C CA . ALA A 1 86 ? 22.08431 -16.58676 -0.34465 1.000 63.40381 86 ALA Y CA 1
ATOM 675 C C . ALA A 1 86 ? 20.66510 -16.07589 -0.49404 1.000 62.17280 86 ALA Y C 1
ATOM 676 O O . ALA A 1 86 ? 19.90089 -16.05208 0.47513 1.000 69.27754 86 ALA Y O 1
ATOM 678 N N . THR A 1 87 ? 20.28137 -15.70988 -1.70758 1.000 59.02721 87 THR Y N 1
ATOM 679 C CA . THR A 1 87 ? 18.94237 -15.18734 -1.89841 1.000 63.03075 87 THR Y CA 1
ATOM 680 C C . THR A 1 87 ? 17.92929 -16.31323 -1.88341 1.000 61.81217 87 THR Y C 1
ATOM 681 O O . THR A 1 87 ? 16.94788 -16.27183 -1.13428 1.000 57.84476 87 THR Y O 1
ATOM 685 N N . ILE A 1 88 ? 18.19343 -17.35176 -2.67444 1.000 64.38187 88 ILE Y N 1
ATOM 686 C CA . ILE A 1 88 ? 17.23937 -18.43732 -2.82510 1.000 57.07523 88 ILE Y CA 1
ATOM 687 C C . ILE A 1 88 ? 16.98119 -19.12791 -1.49117 1.000 60.83269 88 ILE Y C 1
ATOM 688 O O . ILE A 1 88 ? 15.85220 -19.54784 -1.21311 1.000 66.64663 88 ILE Y O 1
ATOM 693 N N . THR A 1 89 ? 17.98001 -19.16151 -0.60912 1.000 63.42572 89 THR Y N 1
ATOM 694 C CA . THR A 1 89 ? 17.76009 -19.69795 0.72958 1.000 66.45191 89 THR Y CA 1
ATOM 695 C C . THR A 1 89 ? 16.67956 -18.92029 1.46429 1.000 60.67099 89 THR Y C 1
ATOM 696 O O . THR A 1 89 ? 15.89313 -19.50628 2.22110 1.000 60.33286 89 THR Y O 1
ATOM 700 N N . GLY A 1 90 ? 16.65000 -17.59510 1.28134 1.000 58.68303 90 GLY Y N 1
ATOM 701 C CA . GLY A 1 90 ? 15.63812 -16.79344 1.94332 1.000 56.62334 90 GLY Y CA 1
ATOM 702 C C . GLY A 1 90 ? 14.26934 -17.02468 1.33336 1.000 60.70597 90 GLY Y C 1
ATOM 703 O O . GLY A 1 90 ? 13.27686 -17.22317 2.04571 1.000 55.41618 90 GLY Y O 1
ATOM 704 N N . LEU A 1 91 ? 14.20080 -17.03870 -0.00174 1.000 57.85326 91 LEU Y N 1
ATOM 705 C CA . LEU A 1 91 ? 12.94065 -17.34395 -0.65940 1.000 59.68902 91 LEU Y CA 1
ATOM 706 C C . LEU A 1 91 ? 12.44274 -18.71044 -0.23805 1.000 65.45889 91 LEU Y C 1
ATOM 707 O O . LEU A 1 91 ? 11.30757 -18.85342 0.23388 1.000 61.42237 91 LEU Y O 1
ATOM 712 N N . LEU A 1 92 ? 13.30049 -19.72735 -0.36165 1.000 69.00876 92 LEU Y N 1
ATOM 713 C CA . LEU A 1 92 ? 12.93037 -21.08843 0.00486 1.000 61.72144 92 LEU Y CA 1
ATOM 714 C C . LEU A 1 92 ? 12.34464 -21.15265 1.40390 1.000 59.99404 92 LEU Y C 1
ATOM 715 O O . LEU A 1 92 ? 11.34288 -21.83449 1.64174 1.000 60.10393 92 LEU Y O 1
ATOM 720 N N . ASP A 1 93 ? 12.95468 -20.44266 2.34132 1.000 51.50949 93 ASP Y N 1
ATOM 721 C CA . ASP A 1 93 ? 12.44992 -20.45329 3.70191 1.000 67.54003 93 ASP Y CA 1
ATOM 722 C C . ASP A 1 93 ? 10.99568 -19.97862 3.74285 1.000 62.77317 93 ASP Y C 1
ATOM 723 O O . ASP A 1 93 ? 10.14678 -20.57605 4.41631 1.000 54.60790 93 ASP Y O 1
ATOM 728 N N . GLY A 1 94 ? 10.70465 -18.87628 3.04709 1.000 57.45105 94 GLY Y N 1
ATOM 729 C CA . GLY A 1 94 ? 9.34802 -18.36960 3.03454 1.000 65.40982 94 GLY Y CA 1
ATOM 730 C C . GLY A 1 94 ? 8.38274 -19.35619 2.41502 1.000 61.30866 94 GLY Y C 1
ATOM 731 O O . GLY A 1 94 ? 7.36932 -19.71797 3.02259 1.000 64.56160 94 GLY Y O 1
ATOM 732 N N . LEU A 1 95 ? 8.70265 -19.83377 1.21054 1.000 47.92729 95 LEU Y N 1
ATOM 733 C CA . LEU A 1 95 ? 7.83884 -20.80363 0.56799 1.000 48.59174 95 LEU Y CA 1
ATOM 734 C C . LEU A 1 95 ? 7.60176 -21.99859 1.47494 1.000 60.48447 95 LEU Y C 1
ATOM 735 O O . LEU A 1 95 ? 6.47169 -22.48774 1.58337 1.000 68.47073 95 LEU Y O 1
ATOM 740 N N . ALA A 1 96 ? 8.64353 -22.46227 2.16457 1.000 63.94673 96 ALA Y N 1
ATOM 741 C CA . ALA A 1 96 ? 8.46605 -23.56703 3.09528 1.000 61.54589 96 ALA Y CA 1
ATOM 742 C C . ALA A 1 96 ? 7.40150 -23.24104 4.13131 1.000 62.24285 96 ALA Y C 1
ATOM 743 O O . ALA A 1 96 ? 6.45152 -24.00943 4.32316 1.000 61.28814 96 ALA Y O 1
ATOM 745 N N . ARG A 1 97 ? 7.53202 -22.08459 4.78492 1.000 60.65204 97 ARG Y N 1
ATOM 746 C CA . ARG A 1 97 ? 6.56636 -21.70063 5.81396 1.000 64.45132 97 ARG Y CA 1
ATOM 747 C C . ARG A 1 97 ? 5.17264 -21.47966 5.22911 1.000 70.79543 97 ARG Y C 1
ATOM 748 O O . ARG A 1 97 ? 4.16821 -21.89223 5.82177 1.000 74.78886 97 ARG Y O 1
ATOM 756 N N . ASP A 1 98 ? 5.09118 -20.83230 4.06970 1.000 73.98347 98 ASP Y N 1
ATOM 757 C CA . ASP A 1 98 ? 3.81998 -20.59979 3.40030 1.000 73.93558 98 ASP Y CA 1
ATOM 758 C C . ASP A 1 98 ? 3.10898 -21.88555 2.99020 1.000 79.54900 98 ASP Y C 1
ATOM 759 O O . ASP A 1 98 ? 1.91276 -21.83289 2.66860 1.000 86.42525 98 ASP Y O 1
ATOM 764 N N . GLY A 1 99 ? 3.79793 -23.02460 3.00172 1.000 73.81645 99 GLY Y N 1
ATOM 765 C CA . GLY A 1 99 ? 3.22547 -24.28221 2.57275 1.000 54.24594 99 GLY Y CA 1
ATOM 766 C C . GLY A 1 99 ? 3.29806 -24.57716 1.09171 1.000 52.32365 99 GLY Y C 1
ATOM 767 O O . GLY A 1 99 ? 2.64903 -25.52051 0.62884 1.000 65.60459 99 GLY Y O 1
ATOM 768 N N . PHE A 1 100 ? 4.04105 -23.80132 0.32221 1.000 58.74268 100 PHE Y N 1
ATOM 769 C CA . PHE A 1 100 ? 4.12861 -24.09965 -1.09981 1.000 61.56161 100 PHE Y CA 1
ATOM 770 C C . PHE A 1 100 ? 5.14124 -25.19491 -1.38027 1.000 65.36943 100 PHE Y C 1
ATOM 771 O O . PHE A 1 100 ? 5.00489 -25.91583 -2.37475 1.000 70.97522 100 PHE Y O 1
ATOM 779 N N . VAL A 1 101 ? 6.16511 -25.32753 -0.53156 1.000 62.52600 101 VAL Y N 1
ATOM 780 C CA . VAL A 1 101 ? 7.28687 -26.22333 -0.79685 1.000 63.18181 101 VAL Y CA 1
ATOM 781 C C . VAL A 1 101 ? 7.69499 -26.94727 0.47694 1.000 67.30512 101 VAL Y C 1
ATOM 782 O O . VAL A 1 101 ? 7.44338 -26.48839 1.59488 1.000 75.25104 101 VAL Y O 1
ATOM 786 N N . SER A 1 102 ? 8.36165 -28.08435 0.28460 1.000 68.14616 102 SER Y N 1
ATOM 787 C CA . SER A 1 102 ? 8.86507 -28.90643 1.37911 1.000 75.66274 102 SER Y CA 1
ATOM 788 C C . SER A 1 102 ? 10.30596 -29.31540 1.08951 1.000 66.92022 102 SER Y C 1
ATOM 789 O O . SER A 1 102 ? 10.68315 -29.50130 -0.06954 1.000 65.46313 102 SER Y O 1
ATOM 792 N N . ARG A 1 103 ? 11.12128 -29.38039 2.13580 1.000 66.85804 103 ARG Y N 1
ATOM 793 C CA . ARG A 1 103 ? 12.52233 -29.77360 2.02290 1.000 79.54171 103 ARG Y CA 1
ATOM 794 C C . ARG A 1 103 ? 12.67224 -31.22950 2.46491 1.000 88.23263 103 ARG Y C 1
ATOM 795 O O . ARG A 1 103 ? 12.44449 -31.55035 3.63723 1.000 90.44013 103 ARG Y O 1
ATOM 803 N N . ARG A 1 104 ? 13.08044 -32.10362 1.54270 1.000 93.07446 104 ARG Y N 1
ATOM 804 C CA . ARG A 1 104 ? 13.21078 -33.53113 1.82752 1.000 101.66661 104 ARG Y CA 1
ATOM 805 C C . ARG A 1 104 ? 14.60336 -34.02872 1.45891 1.000 106.90023 104 ARG Y C 1
ATOM 806 O O . ARG A 1 104 ? 15.25881 -33.49682 0.55927 1.000 99.52728 104 ARG Y O 1
ATOM 814 N N . HIS A 1 105 ? 15.06529 -35.03357 2.19533 1.000 137.64904 105 HIS Y N 1
ATOM 815 C CA . HIS A 1 105 ? 16.31840 -35.71293 1.87174 1.000 151.49062 105 HIS Y CA 1
ATOM 816 C C . HIS A 1 105 ? 16.08630 -36.96868 1.03406 1.000 151.54116 105 HIS Y C 1
ATOM 817 O O . HIS A 1 105 ? 16.92448 -37.34536 0.21518 1.000 154.17383 105 HIS Y O 1
ATOM 824 N N . LYS A 1 112 ? 22.86657 -33.48148 -0.53409 1.000 116.48681 112 LYS Y N 1
ATOM 825 C CA . LYS A 1 112 ? 21.91383 -33.91924 -1.54289 1.000 104.91415 112 LYS Y CA 1
ATOM 826 C C . LYS A 1 112 ? 20.52937 -33.72130 -0.93897 1.000 113.71802 112 LYS Y C 1
ATOM 827 O O . LYS A 1 112 ? 19.88704 -34.67886 -0.51828 1.000 117.18935 112 LYS Y O 1
ATOM 833 N N . ILE A 1 113 ? 20.08134 -32.47106 -0.87233 1.000 105.34310 1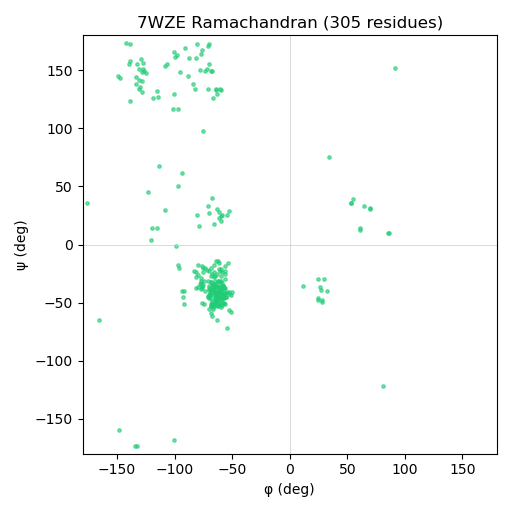13 ILE Y N 1
ATOM 834 C CA . ILE A 1 113 ? 18.79595 -32.13921 -0.27888 1.000 103.45475 113 ILE Y CA 1
ATOM 835 C C . ILE A 1 113 ? 17.83518 -31.79067 -1.40801 1.000 94.13696 113 ILE Y C 1
ATOM 836 O O . ILE A 1 113 ? 18.23479 -31.40012 -2.51242 1.000 92.31585 113 ILE Y O 1
ATOM 841 N N . SER A 1 114 ? 16.54740 -31.95347 -1.12995 1.000 88.28416 114 SER Y N 1
ATOM 842 C CA . SER A 1 114 ? 15.53229 -31.78228 -2.15357 1.000 89.96668 114 SER Y CA 1
ATOM 843 C C . SER A 1 114 ? 14.47466 -30.76087 -1.74618 1.000 86.09834 114 SER Y C 1
ATOM 844 O O . SER A 1 114 ? 14.14584 -30.60810 -0.56584 1.000 85.75599 114 SER Y O 1
ATOM 847 N N . ILE A 1 115 ? 13.95998 -30.05561 -2.75135 1.000 82.16974 115 ILE Y N 1
ATOM 848 C CA . ILE A 1 115 ? 12.88676 -29.07976 -2.61022 1.000 74.56378 115 ILE Y CA 1
ATOM 849 C C . ILE A 1 115 ? 11.71064 -29.55642 -3.44468 1.000 70.05668 115 ILE Y C 1
ATOM 850 O O . ILE A 1 115 ? 11.86416 -29.83862 -4.63853 1.000 75.56667 115 ILE Y O 1
ATOM 855 N N . GLU A 1 116 ? 10.54746 -29.65819 -2.82483 1.000 71.14028 116 GLU Y N 1
ATOM 856 C CA . GLU A 1 116 ? 9.39251 -30.24369 -3.49490 1.000 64.55347 116 GLU Y CA 1
ATOM 857 C C . GLU A 1 116 ? 8.17426 -29.35310 -3.34638 1.000 55.85393 116 GLU Y C 1
ATOM 858 O O . GLU A 1 116 ? 7.97235 -28.74374 -2.29339 1.000 49.64089 116 GLU Y O 1
ATOM 860 N N . LEU A 1 117 ? 7.38009 -29.26182 -4.41152 1.000 58.71301 117 LEU Y N 1
ATOM 861 C CA . LEU A 1 117 ? 6.08037 -28.60743 -4.30624 1.000 57.93466 117 LEU Y CA 1
ATOM 862 C C . LEU A 1 117 ? 5.18239 -29.38976 -3.35843 1.000 59.84184 117 LEU Y C 1
ATOM 863 O O . LEU A 1 117 ? 5.08547 -30.61759 -3.44883 1.000 62.88434 117 LEU Y O 1
ATOM 868 N N . THR A 1 118 ? 4.51657 -28.69697 -2.44965 1.000 55.97044 118 THR Y N 1
ATOM 869 C CA . THR A 1 118 ? 3.43283 -29.38506 -1.77489 1.000 62.52860 118 THR Y CA 1
ATOM 870 C C . THR A 1 118 ? 2.28559 -29.58456 -2.76219 1.000 67.66820 118 THR Y C 1
ATOM 871 O O . THR A 1 118 ? 2.28701 -29.04377 -3.87515 1.000 71.73649 118 THR Y O 1
ATOM 875 N N . THR A 1 119 ? 1.28408 -30.36181 -2.35185 1.000 80.91246 119 THR Y N 1
ATOM 876 C CA . THR A 1 119 ? 0.09907 -30.49476 -3.19423 1.000 78.31699 119 THR Y CA 1
ATOM 877 C C . THR A 1 119 ? -0.71099 -29.20288 -3.21486 1.000 79.06010 119 THR Y C 1
ATOM 878 O O . THR A 1 119 ? -1.24349 -28.81808 -4.26478 1.000 84.89515 119 THR Y O 1
ATOM 882 N N . GLU A 1 120 ? -0.78828 -28.49809 -2.07611 1.000 72.14333 120 GLU Y N 1
ATOM 883 C CA . GLU A 1 120 ? -1.41495 -27.17917 -2.07928 1.000 68.90045 120 GLU Y CA 1
ATOM 884 C C . GLU A 1 120 ? -0.68004 -26.24187 -3.02026 1.000 68.85192 120 GLU Y C 1
ATOM 885 O O . GLU A 1 120 ? -1.30511 -25.49208 -3.77903 1.000 65.73492 120 GLU Y O 1
ATOM 891 N N . GLY A 1 121 ? 0.65307 -26.28671 -2.99272 1.000 64.70455 121 GLY Y N 1
ATOM 892 C CA . GLY A 1 121 ? 1.43268 -25.43625 -3.86823 1.000 59.55861 121 GLY Y CA 1
ATOM 893 C C . GLY A 1 121 ? 1.19568 -25.74332 -5.32985 1.000 67.20500 121 GLY Y C 1
ATOM 894 O O . GLY A 1 121 ? 0.99790 -24.83780 -6.13846 1.000 66.39773 121 GLY Y O 1
ATOM 895 N N . LYS A 1 122 ? 1.18341 -27.03026 -5.68054 1.000 76.11666 122 LYS Y N 1
ATOM 896 C CA . LYS A 1 122 ? 0.89739 -27.37952 -7.06413 1.000 75.73298 122 LYS Y CA 1
ATOM 897 C C . LYS A 1 122 ? -0.51138 -26.95767 -7.43584 1.000 74.95480 122 LYS Y C 1
ATOM 898 O O . LYS A 1 122 ? -0.72788 -26.37557 -8.50562 1.000 73.23827 122 LYS Y O 1
ATOM 904 N N . ALA A 1 123 ? -1.47587 -27.21128 -6.54770 1.000 75.01034 123 ALA Y N 1
ATOM 905 C CA . ALA A 1 123 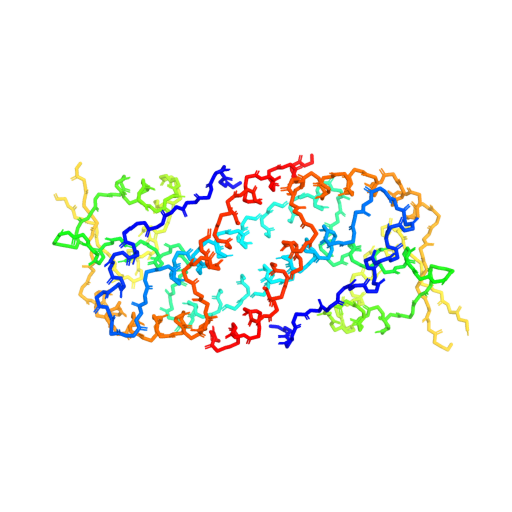? -2.84315 -26.76794 -6.79732 1.000 72.74317 123 ALA Y CA 1
ATOM 906 C C . ALA A 1 123 ? -2.89602 -25.25331 -6.94404 1.000 74.49977 123 ALA Y C 1
ATOM 907 O O . ALA A 1 123 ? -3.43174 -24.73262 -7.92889 1.000 74.26921 123 ALA Y O 1
ATOM 909 N N . ARG A 1 124 ? -2.31279 -24.52619 -5.98930 1.000 73.02397 124 ARG Y N 1
ATOM 910 C CA . ARG A 1 124 ? -2.29822 -23.07239 -6.10365 1.000 72.51466 124 ARG Y CA 1
ATOM 911 C C . ARG A 1 124 ? -1.64019 -22.64281 -7.40332 1.000 66.55792 124 ARG Y C 1
ATOM 912 O O . ARG A 1 124 ? -2.12343 -21.72963 -8.07884 1.000 59.87096 124 ARG Y O 1
ATOM 920 N N . LEU A 1 125 ? -0.59419 -23.35824 -7.81779 1.000 68.47676 125 LEU Y N 1
ATOM 921 C CA . LEU A 1 125 ? 0.07188 -23.03264 -9.06908 1.000 67.74442 125 LEU Y CA 1
ATOM 922 C C . LEU A 1 125 ? -0.79131 -23.36101 -10.27890 1.000 78.46026 125 LEU Y C 1
ATOM 923 O O . LEU A 1 125 ? -0.88043 -22.55714 -11.21466 1.000 89.50749 125 LEU Y O 1
ATOM 928 N N . GLU A 1 126 ? -1.45059 -24.52172 -10.28465 1.000 83.67802 126 GLU Y N 1
ATOM 929 C CA . GLU A 1 126 ? -2.25477 -24.86803 -11.45323 1.000 88.50546 126 GLU Y CA 1
ATOM 930 C C . GLU A 1 126 ? -3.50869 -24.01112 -11.59321 1.000 82.66893 126 GLU Y C 1
ATOM 931 O O . GLU A 1 126 ? -4.04829 -23.90071 -12.70016 1.000 79.80163 126 GLU Y O 1
ATOM 937 N N . GLN A 1 127 ? -3.99725 -23.42403 -10.50670 1.000 81.39163 127 GLN Y N 1
ATOM 938 C CA . GLN A 1 127 ? -5.15204 -22.54021 -10.60189 1.000 84.11369 127 GLN Y CA 1
ATOM 939 C C . GLN A 1 127 ? -4.75819 -21.13030 -11.00639 1.000 81.79989 127 GLN Y C 1
ATOM 940 O O . GLN A 1 127 ? -5.58487 -20.39537 -11.54850 1.000 84.92743 127 GLN Y O 1
ATOM 946 N N . PHE A 1 128 ? -3.51011 -20.74971 -10.77397 1.000 76.65744 128 PHE Y N 1
ATOM 947 C CA . PHE A 1 128 ? -3.05333 -19.39661 -11.03682 1.000 67.12156 128 PHE Y CA 1
ATOM 948 C C . PHE A 1 128 ? -2.46853 -19.25004 -12.43003 1.000 63.46226 128 PHE Y C 1
ATOM 949 O O . PHE A 1 128 ? -2.70868 -18.23931 -13.09203 1.000 55.93606 128 PHE Y O 1
ATOM 957 N N . LEU A 1 129 ? -1.70362 -20.24548 -12.89063 1.000 72.40444 129 LEU Y N 1
ATOM 958 C CA . LEU A 1 129 ? -0.97338 -20.10164 -14.14052 1.000 68.42730 129 LEU Y CA 1
ATOM 959 C C . LEU A 1 129 ? -1.83303 -19.75891 -15.36989 1.000 73.15185 129 LEU Y C 1
ATOM 960 O O . LEU A 1 129 ? -1.40291 -18.92638 -16.16139 1.000 81.76978 129 LEU Y O 1
ATOM 965 N N . PRO A 1 130 ? -3.02408 -20.35933 -15.57714 1.000 69.47123 130 PRO Y N 1
ATOM 966 C CA . PRO A 1 130 ? -3.76497 -19.99331 -16.80872 1.000 72.99648 130 PRO Y CA 1
ATOM 967 C C . PRO A 1 130 ? -4.13290 -18.52456 -16.89251 1.000 77.54473 130 PRO Y C 1
ATOM 968 O O . PRO A 1 130 ? -3.96797 -17.91046 -17.95748 1.000 82.98587 130 PRO Y O 1
ATOM 972 N N . GLY A 1 131 ? -4.66595 -17.94432 -15.81578 1.000 74.12042 131 GLY Y N 1
ATOM 973 C CA . GLY A 1 131 ? -4.96023 -16.52134 -15.83307 1.000 69.33327 131 GLY Y CA 1
ATOM 974 C C . GLY A 1 131 ? -3.70718 -15.67203 -15.93137 1.000 68.22073 131 GLY Y C 1
ATOM 975 O O . GLY A 1 131 ? -3.70958 -14.61218 -16.57235 1.000 60.89814 131 GLY Y O 1
ATOM 976 N N . HIS A 1 132 ? -2.61054 -16.12178 -15.30403 1.000 56.26966 132 HIS Y N 1
ATOM 977 C CA . HIS A 1 132 ? -1.36550 -15.36548 -15.36864 1.000 62.27441 132 HIS Y CA 1
ATOM 978 C C . HIS A 1 132 ? -0.81994 -15.33219 -16.78820 1.000 67.31531 132 HIS Y C 1
ATOM 979 O O . HIS A 1 132 ? -0.23685 -14.32971 -17.21546 1.000 79.78033 132 HIS Y O 1
ATOM 986 N N . PHE A 1 133 ? -1.00441 -16.41601 -17.53926 1.000 64.94964 133 PHE Y N 1
ATOM 987 C CA . PHE A 1 133 ? -0.51914 -16.42378 -18.91421 1.000 69.90119 133 PHE Y CA 1
ATOM 988 C C . PHE A 1 133 ? -1.42260 -15.63862 -19.87256 1.000 78.10759 133 PHE Y C 1
ATOM 989 O O . PHE A 1 133 ? -0.91518 -15.01816 -20.81660 1.000 87.41383 133 PHE Y O 1
ATOM 997 N N . SER A 1 134 ? -2.73989 -15.60745 -19.65271 1.000 74.93944 134 SER Y N 1
ATOM 998 C CA . SER A 1 134 ? -3.57601 -14.84333 -20.57324 1.000 76.47307 134 SER Y CA 1
ATOM 999 C C . SER A 1 134 ? -3.29330 -13.34815 -20.45706 1.000 81.79406 134 SER Y C 1
ATOM 1000 O O . SER A 1 134 ? -3.27739 -12.63044 -21.46675 1.000 87.84622 134 SER Y O 1
ATOM 1003 N N . LYS A 1 135 ? -3.06270 -12.86308 -19.23529 1.000 77.50919 135 LYS Y N 1
ATOM 1004 C CA . LYS A 1 135 ? -2.74372 -11.45302 -19.05049 1.000 81.31469 135 LYS Y CA 1
ATOM 1005 C C . LYS A 1 135 ? -1.46264 -11.06472 -19.77930 1.000 79.40716 135 LYS Y C 1
ATOM 1006 O O . LYS A 1 135 ? -1.40108 -9.99756 -20.39881 1.000 88.88609 135 LYS Y O 1
ATOM 1012 N N . ILE A 1 136 ? -0.43020 -11.91166 -19.73302 1.000 73.22309 136 ILE Y N 1
ATOM 1013 C CA . ILE A 1 136 ? 0.81423 -11.61088 -20.43959 1.000 70.22635 136 ILE Y CA 1
ATOM 1014 C C . ILE A 1 136 ? 0.59227 -11.58984 -21.94728 1.000 73.47738 136 ILE Y C 1
ATOM 1015 O O . ILE A 1 136 ? 1.02791 -10.66742 -22.64342 1.000 86.12381 136 ILE Y O 1
ATOM 1020 N N . SER A 1 137 ? -0.08468 -12.61230 -22.48054 1.000 70.83462 137 SER Y N 1
ATOM 1021 C CA . SER A 1 137 ? -0.40033 -12.60594 -23.90611 1.000 84.18611 137 SER Y CA 1
ATOM 1022 C C . SER A 1 137 ? -1.14530 -11.34512 -24.30125 1.000 95.16914 137 SER Y C 1
ATOM 1023 O O . SER A 1 137 ? -0.81779 -10.70943 -25.31060 1.000 105.62995 137 SER Y O 1
ATOM 1026 N N . ALA A 1 138 ? -2.13958 -10.95424 -23.50094 1.000 92.29410 138 ALA Y N 1
ATOM 1027 C CA . ALA A 1 138 ? -2.89561 -9.75284 -23.81378 1.000 88.73190 138 ALA Y CA 1
ATOM 1028 C C . ALA A 1 138 ? -1.98379 -8.54318 -23.90117 1.000 80.80856 138 ALA Y C 1
ATOM 1029 O O . ALA A 1 138 ? -2.17782 -7.68695 -24.76504 1.000 84.64184 138 ALA Y O 1
ATOM 1031 N N . VAL A 1 139 ? -0.94330 -8.49275 -23.06488 1.000 91.55770 139 VAL Y N 1
ATOM 1032 C CA . VAL A 1 139 ? -0.05614 -7.33948 -23.04972 1.000 93.65675 139 VAL Y CA 1
ATOM 1033 C C . VAL A 1 139 ? 0.74954 -7.23527 -24.34223 1.000 106.88390 139 VAL Y C 1
ATOM 1034 O O . VAL A 1 139 ? 1.16891 -6.13429 -24.71735 1.000 112.44247 139 VAL Y O 1
ATOM 1046 N N . GLU A 1 141 ? -0.21590 -7.83001 -27.77818 1.000 130.13996 141 GLU Y N 1
ATOM 1047 C CA . GLU A 1 141 ? -1.31478 -8.27295 -28.62607 1.000 140.48595 141 GLU Y CA 1
ATOM 1048 C C . GLU A 1 141 ? -0.84962 -8.58487 -30.04199 1.000 144.22563 141 GLU Y C 1
ATOM 1049 O O . GLU A 1 141 ? -0.87096 -9.73995 -30.47977 1.000 149.17431 141 GLU Y O 1
ATOM 1055 N N . ASN A 1 142 ? -0.38382 -7.57344 -30.75786 1.000 141.69587 142 ASN Y N 1
ATOM 1056 C CA . ASN A 1 142 ? -0.16221 -7.68140 -32.19316 1.000 146.04275 142 ASN Y CA 1
ATOM 1057 C C . ASN A 1 142 ? 1.27017 -7.35525 -32.56471 1.000 141.08814 142 ASN Y C 1
ATOM 1058 O O . ASN A 1 142 ? 1.53676 -6.64879 -33.54237 1.000 147.28112 142 ASN Y O 1
ATOM 1063 N N . TYR A 1 143 ? 2.22217 -7.88820 -31.81856 1.000 132.06784 143 TYR Y N 1
ATOM 1064 C CA . TYR A 1 143 ? 3.62118 -7.68033 -32.14069 1.000 130.24902 143 TYR Y CA 1
ATOM 1065 C C . TYR A 1 143 ? 4.16594 -8.90302 -32.86328 1.000 131.65709 143 TYR Y C 1
ATOM 1066 O O . TYR A 1 143 ? 4.00428 -10.03567 -32.39759 1.000 133.83067 143 TYR Y O 1
ATOM 1075 N N . SER A 1 144 ? 4.81030 -8.66811 -33.99941 1.000 130.27066 144 SER Y N 1
ATOM 1076 C CA . SER A 1 144 ? 5.32830 -9.76185 -34.79523 1.000 131.42732 144 SER Y CA 1
ATOM 1077 C C . SER A 1 144 ? 6.65369 -10.24817 -34.23530 1.000 124.45385 144 SER Y C 1
ATOM 1078 O O . SER A 1 144 ? 7.23160 -9.66527 -33.31542 1.000 116.01295 144 SER Y O 1
ATOM 1081 N N . ASP A 1 145 ? 7.12471 -11.35028 -34.80837 1.000 132.12667 145 ASP Y N 1
ATOM 1082 C CA . ASP A 1 145 ? 8.35391 -11.96239 -34.33157 1.000 141.89540 145 ASP Y CA 1
ATOM 1083 C C . ASP A 1 145 ? 9.52866 -11.00241 -34.45238 1.000 144.56164 145 ASP Y C 1
ATOM 1084 O O . ASP A 1 145 ? 10.29940 -10.82505 -33.50181 1.000 139.87171 145 ASP Y O 1
ATOM 1089 N N . GLU A 1 146 ? 9.67386 -10.35727 -35.61266 1.000 151.79126 146 GLU Y N 1
ATOM 1090 C CA . GLU A 1 146 ? 10.81904 -9.47266 -35.79615 1.000 153.82573 146 GLU Y CA 1
ATOM 1091 C C . GLU A 1 146 ? 10.71407 -8.23379 -34.91706 1.000 145.09612 146 GLU Y C 1
ATOM 1092 O O . GLU A 1 146 ? 11.74182 -7.66557 -34.53035 1.000 143.78800 146 GLU Y O 1
ATOM 1098 N N . GLU A 1 147 ? 9.49519 -7.81119 -34.57383 1.000 133.37073 147 GLU Y N 1
ATOM 1099 C CA . GLU A 1 147 ? 9.34743 -6.67605 -33.66936 1.000 118.74523 147 GLU Y CA 1
ATOM 1100 C C . GLU A 1 147 ? 9.81418 -7.04058 -32.26483 1.000 104.38095 147 GLU Y C 1
ATOM 1101 O O . GLU A 1 147 ? 10.64171 -6.34097 -31.67318 1.000 93.97492 147 GLU Y O 1
ATOM 1107 N N . LYS A 1 148 ? 9.28344 -8.13434 -31.71880 1.000 104.39545 148 LYS Y N 1
ATOM 1108 C CA . LYS A 1 148 ? 9.65742 -8.57341 -30.37626 1.000 98.30427 148 LYS Y CA 1
ATOM 1109 C C . LYS A 1 148 ? 11.14419 -8.91178 -30.28011 1.000 100.52299 148 LYS Y C 1
ATOM 1110 O O . LYS A 1 148 ? 11.81370 -8.54420 -29.30605 1.000 95.53819 148 LYS Y O 1
ATOM 1116 N N . ASP A 1 149 ? 11.67744 -9.63725 -31.26841 1.000 114.45391 149 ASP Y N 1
ATOM 1117 C CA . ASP A 1 149 ? 13.08822 -10.01274 -31.21406 1.000 123.79405 149 ASP Y CA 1
ATOM 1118 C C . ASP A 1 149 ? 14.00566 -8.80117 -31.24478 1.000 127.53722 149 ASP Y C 1
ATOM 1119 O O . ASP A 1 149 ? 15.12386 -8.85899 -30.71839 1.000 124.54903 149 ASP Y O 1
ATOM 1132 N N . PHE A 1 151 ? 12.89757 -5.91245 -29.90518 1.000 106.19718 151 PHE Y N 1
ATOM 1133 C CA . PHE A 1 151 ? 12.59225 -5.33054 -28.60565 1.000 95.13821 151 PHE Y CA 1
ATOM 1134 C C . PHE A 1 151 ? 13.37631 -6.02846 -27.50367 1.000 88.17446 151 PHE Y C 1
ATOM 1135 O O . PHE A 1 151 ? 13.93133 -5.37380 -26.61572 1.000 82.41443 151 PHE Y O 1
ATOM 1143 N N . VAL A 1 152 ? 13.39639 -7.36474 -27.52231 1.000 90.88968 152 VAL Y N 1
ATOM 1144 C CA . VAL A 1 152 ? 14.20803 -8.07916 -26.54102 1.000 88.01427 152 VAL Y CA 1
ATOM 1145 C C . VAL A 1 152 ? 15.68303 -7.79130 -26.77565 1.000 78.99324 152 VAL Y C 1
ATOM 1146 O O . VAL A 1 152 ? 16.45490 -7.65315 -25.82014 1.000 78.88084 152 VAL Y O 1
ATOM 1150 N N . LYS A 1 153 ? 16.09399 -7.64268 -28.03831 1.000 81.36597 153 LYS Y N 1
ATOM 1151 C CA . LYS A 1 153 ? 17.49537 -7.34839 -28.31632 1.000 88.59883 153 LYS Y CA 1
ATOM 1152 C C . LYS A 1 153 ? 17.90482 -6.04456 -27.64441 1.000 89.04002 153 LYS Y C 1
ATOM 1153 O O . LYS A 1 153 ? 18.83903 -6.01960 -26.83878 1.000 86.44898 153 LYS Y O 1
ATOM 1167 N N . LEU A 1 155 ? 16.49109 -4.51514 -25.18384 1.000 79.58153 155 LEU Y N 1
ATOM 1168 C CA . LEU A 1 155 ? 16.44919 -4.67324 -23.73189 1.000 74.72345 155 LEU Y CA 1
ATOM 1169 C C . LEU A 1 155 ? 17.72970 -5.29500 -23.19422 1.000 77.30307 155 LEU Y C 1
ATOM 1170 O O . LEU A 1 155 ? 18.11760 -5.02508 -22.05248 1.000 76.59724 155 LEU Y O 1
ATOM 1175 N N . GLY A 1 156 ? 18.39340 -6.13533 -23.99049 1.000 81.43682 156 GLY Y N 1
ATOM 1176 C CA . GLY A 1 156 ? 19.65814 -6.70113 -23.55280 1.000 84.89042 156 GLY Y CA 1
ATOM 1177 C C . GLY A 1 156 ? 20.74496 -5.65482 -23.36603 1.000 89.22822 156 GLY Y C 1
ATOM 1178 O O . GLY A 1 156 ? 21.42833 -5.62760 -22.33984 1.000 86.24785 156 GLY Y O 1
ATOM 1179 N N . ASP A 1 157 ? 20.91286 -4.76753 -24.34978 1.000 100.87168 157 ASP Y N 1
ATOM 1180 C CA . ASP A 1 157 ? 21.97233 -3.76879 -24.23806 1.000 104.77851 157 ASP Y CA 1
ATOM 1181 C C . ASP A 1 157 ? 21.68714 -2.78528 -23.10934 1.000 97.22343 157 ASP Y C 1
ATOM 1182 O O . ASP A 1 157 ? 22.59619 -2.43996 -22.34445 1.000 94.06653 157 ASP Y O 1
ATOM 1187 N N . LEU A 1 158 ? 20.43773 -2.32299 -22.98750 1.000 92.04167 158 LEU Y N 1
ATOM 1188 C CA . LEU A 1 158 ? 20.10221 -1.41330 -21.89411 1.000 91.56813 158 LEU Y CA 1
ATOM 1189 C C . LEU A 1 158 ? 20.31783 -2.06908 -20.54463 1.000 78.79134 158 LEU Y C 1
ATOM 1190 O O . LEU A 1 158 ? 20.69590 -1.39825 -19.57532 1.000 74.52925 158 LEU Y O 1
ATOM 1195 N N . PHE A 1 159 ? 20.03495 -3.36586 -20.44363 1.000 70.84919 159 PHE Y N 1
ATOM 1196 C CA . PHE A 1 159 ? 20.20717 -4.03700 -19.16502 1.000 70.71888 159 PHE Y CA 1
ATOM 1197 C C . PHE A 1 159 ? 21.64351 -3.93294 -18.67545 1.000 77.70009 159 PHE Y C 1
ATOM 1198 O O . PHE A 1 159 ? 21.88183 -3.65500 -17.49641 1.000 80.73744 159 PHE Y O 1
ATOM 1206 N N . GLU A 1 160 ? 22.61673 -4.16009 -19.55701 1.000 86.32483 160 GLU Y N 1
ATOM 1207 C CA . GLU A 1 160 ? 23.99738 -4.11736 -19.10228 1.000 91.59889 160 GLU Y CA 1
ATOM 1208 C C . GLU A 1 160 ? 24.46405 -2.69117 -18.87473 1.000 88.70121 160 GLU Y C 1
ATOM 1209 O O . GLU A 1 160 ? 25.21566 -2.43795 -17.92815 1.000 99.71842 160 GLU Y O 1
ATOM 1215 N N . ARG A 1 161 ? 24.00056 -1.74561 -19.69169 1.000 73.36989 161 ARG Y N 1
ATOM 1216 C CA . ARG A 1 161 ? 24.54565 -0.40026 -19.63072 1.000 72.45910 161 ARG Y CA 1
ATOM 1217 C C . ARG A 1 161 ? 24.03554 0.37382 -18.43195 1.000 72.05180 161 ARG Y C 1
ATOM 1218 O O . ARG A 1 161 ? 24.69021 1.33647 -18.02038 1.000 72.30512 161 ARG Y O 1
ATOM 1226 N N . LEU A 1 162 ? 22.93204 -0.07085 -17.82104 1.000 68.97367 162 LEU Y N 1
ATOM 1227 C CA . LEU A 1 162 ? 22.43227 0.54318 -16.59665 1.000 65.22445 162 LEU Y CA 1
ATOM 1228 C C . LEU A 1 162 ? 23.45838 0.46124 -15.48094 1.000 71.67480 162 LEU Y C 1
ATOM 1229 O O . LEU A 1 162 ? 23.41677 1.27413 -14.55516 1.000 85.88625 162 LEU Y O 1
ATOM 1234 N N . SER A 1 163 ? 24.40857 -0.46452 -15.58082 1.000 68.88698 163 SER Y N 1
ATOM 1235 C CA . SER A 1 163 ? 25.45731 -0.57323 -14.57575 1.000 76.37686 163 SER Y CA 1
ATOM 1236 C C . SER A 1 163 ? 26.20875 0.73979 -14.41686 1.000 77.80601 163 SER Y C 1
ATOM 1237 O O . SER A 1 163 ? 26.71002 1.03378 -13.32553 1.000 77.73239 163 SER Y O 1
ATOM 1240 N N . VAL A 1 164 ? 26.30211 1.53679 -15.48490 1.000 76.01045 164 VAL Y N 1
ATOM 1241 C CA . VAL A 1 164 ? 27.01024 2.81209 -15.40882 1.000 76.37250 164 VAL Y CA 1
ATOM 1242 C C . VAL A 1 164 ? 26.33744 3.78974 -14.45023 1.000 77.96544 164 VAL Y C 1
ATOM 1243 O O . VAL A 1 164 ? 26.94115 4.80026 -14.08134 1.000 81.66402 164 VAL Y O 1
ATOM 1247 N N . PHE A 1 165 ? 25.10040 3.54909 -14.03149 1.000 78.68676 165 PHE Y N 1
ATOM 1248 C CA . PHE A 1 165 ? 24.56645 4.42718 -12.99519 1.000 83.53141 165 PHE Y CA 1
ATOM 1249 C C . PHE A 1 165 ? 25.08019 4.07966 -11.59731 1.000 86.68868 165 PHE Y C 1
ATOM 1250 O O . PHE A 1 165 ? 24.48213 4.50030 -10.59932 1.000 79.09548 165 PHE Y O 1
ATOM 1258 N N . LYS A 1 166 ? 26.14235 3.28649 -11.49864 1.000 108.21145 166 LYS Y N 1
ATOM 1259 C CA . LYS A 1 166 ? 26.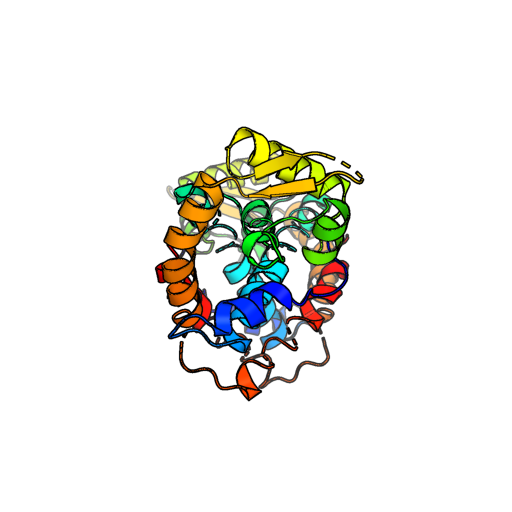87358 3.16763 -10.24062 1.000 119.48930 166 LYS Y CA 1
ATOM 1260 C C . LYS A 1 166 ? 27.70962 4.43375 -10.06634 1.000 132.78569 166 LYS Y C 1
ATOM 1261 O O . LYS A 1 166 ? 28.81384 4.53461 -10.61163 1.000 135.34771 166 LYS Y O 1
ATOM 1267 N N . ASP A 1 167 ? 27.20191 5.39591 -9.29085 1.000 142.77495 167 ASP Y N 1
ATOM 1268 C CA . ASP A 1 167 ? 27.91565 6.65937 -9.07843 1.000 149.13175 167 ASP Y CA 1
ATOM 1269 C C . ASP A 1 167 ? 29.16210 6.46015 -8.19929 1.000 147.23350 167 ASP Y C 1
ATOM 1270 O O . ASP A 1 167 ? 29.12286 6.63697 -6.97731 1.000 144.64813 167 ASP Y O 1
ATOM 1275 N N . GLU B 1 2 ? 22.95177 -5.09487 -9.21226 1.000 135.30982 2 GLU A N 1
ATOM 1276 C CA . GLU B 1 2 ? 22.02804 -6.20791 -9.41555 1.000 133.57101 2 GLU A CA 1
ATOM 1277 C C . GLU B 1 2 ? 22.66427 -7.27915 -10.30593 1.000 135.28926 2 GLU A C 1
ATOM 1278 O O . GLU B 1 2 ? 23.66086 -7.90091 -9.92595 1.000 140.38006 2 GLU A O 1
ATOM 1284 N N . LEU B 1 3 ? 22.09893 -7.48942 -11.49025 1.000 131.40051 3 LEU A N 1
ATOM 1285 C CA . LEU B 1 3 ? 22.64436 -8.44460 -12.44426 1.000 131.40928 3 LEU A CA 1
ATOM 1286 C C . LEU B 1 3 ? 23.47505 -7.73799 -13.51270 1.000 126.18606 3 LEU A C 1
ATOM 1287 O O . LEU B 1 3 ? 23.34562 -6.53124 -13.74478 1.000 113.62217 3 LEU A O 1
ATOM 1292 N N . LYS B 1 4 ? 24.32012 -8.52891 -14.18370 1.000 132.66219 4 LYS A N 1
ATOM 1293 C CA . LYS B 1 4 ? 25.25444 -8.04854 -15.19684 1.000 131.12032 4 LYS A CA 1
ATOM 1294 C C . LYS B 1 4 ? 24.68517 -8.10911 -16.60923 1.000 129.82178 4 LYS A C 1
ATOM 1295 O O . LYS B 1 4 ? 24.83325 -7.15594 -17.37976 1.000 131.24629 4 LYS A O 1
ATOM 1301 N N . HIS B 1 5 ? 24.04868 -9.21969 -16.96962 1.000 127.72736 5 HIS A N 1
ATOM 1302 C CA . HIS B 1 5 ? 23.52741 -9.43500 -18.30935 1.000 119.48549 5 HIS A CA 1
ATOM 1303 C C . HIS B 1 5 ? 22.08948 -9.91065 -18.20006 1.000 112.71462 5 HIS A C 1
ATOM 1304 O O . HIS B 1 5 ? 21.70073 -10.53221 -17.20705 1.000 111.62525 5 HIS A O 1
ATOM 1311 N N . LEU B 1 6 ? 21.30397 -9.59721 -19.22592 1.000 107.70436 6 LEU A N 1
ATOM 1312 C CA . LEU B 1 6 ? 19.87825 -9.88934 -19.20401 1.000 103.22102 6 LEU A CA 1
ATOM 1313 C C . LEU B 1 6 ? 19.62929 -11.40450 -19.21860 1.000 106.73273 6 LEU A C 1
ATOM 1314 O O . LEU B 1 6 ? 20.14334 -12.09301 -20.09443 1.000 105.52147 6 LEU A O 1
ATOM 1319 N N . PRO B 1 7 ? 18.85932 -11.91037 -18.25379 1.000 108.97544 7 PRO A N 1
ATOM 1320 C CA . PRO B 1 7 ? 18.59397 -13.36946 -18.19961 1.000 108.47624 7 PRO A CA 1
ATOM 1321 C C . PRO B 1 7 ? 17.47853 -13.81077 -19.13073 1.000 102.61895 7 PRO A C 1
ATOM 1322 O O . PRO B 1 7 ? 16.41342 -13.19332 -19.19970 1.000 102.20503 7 PRO A O 1
ATOM 1326 N N . LYS B 1 8 ? 17.73087 -14.89263 -19.85837 1.000 102.45181 8 LYS A N 1
ATOM 1327 C CA . LYS B 1 8 ? 16.70875 -15.57313 -20.63117 1.000 101.40433 8 LYS A CA 1
ATOM 1328 C C . LYS B 1 8 ? 16.04857 -16.59247 -19.71791 1.000 114.73755 8 LYS A C 1
ATOM 1329 O O . LYS B 1 8 ? 16.71749 -17.21292 -18.88466 1.000 102.90428 8 LYS A O 1
ATOM 1335 N N . TYR B 1 9 ? 14.74954 -16.79226 -19.88858 1.000 109.76543 9 TYR A N 1
ATOM 1336 C CA . TYR B 1 9 ? 14.01176 -17.70086 -19.02729 1.000 118.62035 9 TYR A CA 1
ATOM 1337 C C . TYR B 1 9 ? 13.54550 -18.89784 -19.85574 1.000 121.87965 9 TYR A C 1
ATOM 1338 O O . TYR B 1 9 ? 12.35601 -19.10668 -20.10994 1.000 118.36932 9 TYR A O 1
ATOM 1347 N N . LYS B 1 10 ? 14.53525 -19.69597 -20.27885 1.000 133.83039 10 LYS A N 1
ATOM 1348 C CA . LYS B 1 10 ? 14.28857 -20.82298 -21.17633 1.000 130.65189 10 LYS A CA 1
ATOM 1349 C C . LYS B 1 10 ? 13.29121 -21.81266 -20.58318 1.000 130.35873 10 LYS A C 1
ATOM 1350 O O . LYS B 1 10 ? 12.48255 -22.40358 -21.31045 1.000 123.91786 10 LYS A O 1
ATOM 1356 N N . HIS B 1 11 ? 13.32682 -22.00475 -19.26308 1.000 134.90453 11 HIS A N 1
ATOM 1357 C CA . HIS B 1 11 ? 12.42391 -22.95829 -18.62578 1.000 135.73319 11 HIS A CA 1
ATOM 1358 C C . HIS B 1 11 ? 10.97561 -22.49471 -18.71796 1.000 132.23576 11 HIS A C 1
ATOM 1359 O O . HIS B 1 11 ? 10.10263 -23.22145 -19.20543 1.000 128.73846 11 HIS A O 1
ATOM 1366 N N . ILE B 1 12 ? 10.71132 -21.27043 -18.25847 1.000 131.22153 12 ILE A N 1
ATOM 1367 C CA . ILE B 1 12 ? 9.36292 -20.72132 -18.24070 1.000 132.06182 12 ILE A CA 1
ATOM 1368 C C . ILE B 1 12 ? 8.81651 -20.59650 -19.65640 1.000 135.23340 12 ILE A C 1
ATOM 1369 O O . ILE B 1 12 ? 7.61317 -20.77618 -19.88787 1.000 139.13142 12 ILE A O 1
ATOM 1374 N N . THR B 1 13 ? 9.68852 -20.31089 -20.62593 1.000 132.52581 13 THR A N 1
ATOM 1375 C CA . THR B 1 13 ? 9.24129 -20.08748 -21.99572 1.000 128.37323 13 THR A CA 1
ATOM 1376 C C . THR B 1 13 ? 8.65089 -21.35799 -22.59914 1.000 122.69712 13 THR A C 1
ATOM 1377 O O . THR B 1 13 ? 7.53220 -21.35002 -23.12609 1.000 124.93081 13 THR A O 1
ATOM 1381 N N . GLU B 1 14 ? 9.40018 -22.45982 -22.54719 1.000 119.11153 14 GLU A N 1
ATOM 1382 C CA . GLU B 1 14 ? 8.93686 -23.71959 -23.12599 1.000 118.00758 14 GLU A CA 1
ATOM 1383 C C . GLU B 1 14 ? 7.72290 -24.29758 -22.39980 1.000 116.59697 14 GLU A C 1
ATOM 1384 O O . GLU B 1 14 ? 6.93406 -25.02525 -23.01028 1.000 104.59404 14 GLU A O 1
ATOM 1390 N N . HIS B 1 15 ? 7.52186 -23.94064 -21.13520 1.000 113.98761 15 HIS A N 1
ATOM 1391 C CA . HIS B 1 15 ? 6.37483 -24.43214 -20.38260 1.000 116.51072 15 HIS A CA 1
ATOM 1392 C C . HIS B 1 15 ? 5.07471 -23.72392 -20.75745 1.000 118.20308 15 HIS A C 1
ATOM 1393 O O . HIS B 1 15 ? 4.01947 -24.36339 -20.83107 1.000 120.86591 15 HIS A O 1
ATOM 1400 N N . ALA B 1 16 ? 5.12177 -22.41434 -21.01199 1.000 117.83339 16 ALA A N 1
ATOM 1401 C CA . ALA B 1 16 ? 3.89856 -21.69256 -21.34229 1.000 120.03598 16 ALA A CA 1
ATOM 1402 C C . ALA B 1 16 ? 3.41945 -21.96933 -22.75911 1.000 121.87760 16 ALA A C 1
ATOM 1403 O O . ALA B 1 16 ? 2.21840 -21.85196 -23.02818 1.000 120.02574 16 ALA A O 1
ATOM 1405 N N . GLU B 1 17 ? 4.31779 -22.38333 -23.65255 1.000 128.75597 17 GLU A N 1
ATOM 1406 C CA . GLU B 1 17 ? 3.91478 -22.74909 -25.00385 1.000 141.65617 17 GLU A CA 1
ATOM 1407 C C . GLU B 1 17 ? 2.84946 -23.83613 -25.01217 1.000 147.98447 17 GLU A C 1
ATOM 1408 O O . GLU B 1 17 ? 2.06299 -23.90880 -25.96170 1.000 147.42048 17 GLU A O 1
ATOM 1414 N N . THR B 1 18 ? 2.78466 -24.65064 -23.95483 1.000 155.55292 18 THR A N 1
ATOM 1415 C CA . THR B 1 18 ? 1.75196 -25.67319 -23.83776 1.000 148.69963 18 THR A CA 1
ATOM 1416 C C . THR B 1 18 ? 0.37739 -25.06566 -23.57843 1.000 147.99484 18 THR A C 1
ATOM 1417 O O . THR B 1 18 ? -0.63951 -25.62533 -24.01093 1.000 151.18164 18 THR A O 1
ATOM 1421 N N . TYR B 1 19 ? 0.32238 -23.92759 -22.89120 1.000 142.72865 19 TYR A N 1
ATOM 1422 C CA . TYR B 1 19 ? -0.95098 -23.26952 -22.63289 1.000 139.83964 19 TYR A CA 1
ATOM 1423 C C . TYR B 1 19 ? -1.55901 -22.73501 -23.92597 1.000 140.99669 19 TYR A C 1
ATOM 1424 O O . TYR B 1 19 ? -0.84962 -22.34002 -24.85634 1.000 141.00392 19 TYR A O 1
ATOM 1433 N N . ALA B 1 20 ? -2.89333 -22.70764 -23.96249 1.000 139.80957 20 ALA A N 1
ATOM 1434 C CA . ALA B 1 20 ? -3.64825 -22.51940 -25.19738 1.000 133.96905 20 ALA A CA 1
ATOM 1435 C C . ALA B 1 20 ? -3.24672 -21.26538 -25.96385 1.000 129.90482 20 ALA A C 1
ATOM 1436 O O . ALA B 1 20 ? -2.63120 -21.36213 -27.03002 1.000 129.51095 20 ALA A O 1
ATOM 1438 N N . ASN B 1 21 ? -3.60504 -20.09283 -25.45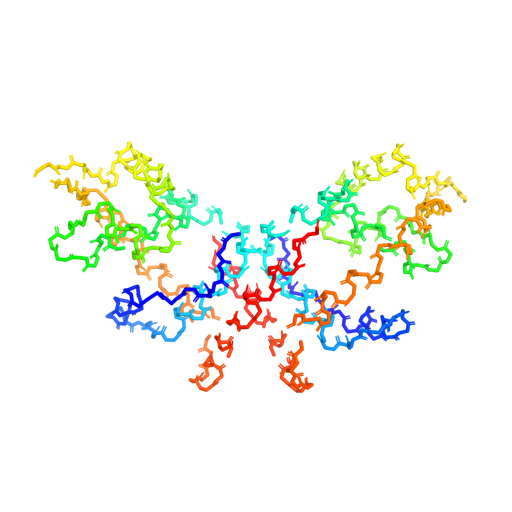707 1.000 130.16998 21 ASN A N 1
ATOM 1439 C CA . ASN B 1 21 ? -3.35801 -18.84682 -26.18612 1.000 128.70741 21 ASN A CA 1
ATOM 1440 C C . ASN B 1 21 ? -2.08119 -18.14706 -25.73181 1.000 126.68576 21 ASN A C 1
ATOM 1441 O O . ASN B 1 21 ? -2.12363 -16.95581 -25.44820 1.000 129.02186 21 ASN A O 1
ATOM 1446 N N . ILE B 1 22 ? -0.93096 -18.81290 -25.64275 1.000 126.62322 22 ILE A N 1
ATOM 1447 C CA . ILE B 1 22 ? 0.26932 -18.13722 -25.14917 1.000 133.41581 22 ILE A CA 1
ATOM 1448 C C . ILE B 1 22 ? 1.47192 -18.54850 -25.99118 1.000 130.04777 22 ILE A C 1
ATOM 1449 O O . ILE B 1 22 ? 1.78391 -19.73823 -26.09075 1.000 125.67842 22 ILE A O 1
ATOM 1454 N N . ASP B 1 23 ? 2.15361 -17.56752 -26.57677 1.000 130.74500 23 ASP A N 1
ATOM 1455 C CA . ASP B 1 23 ? 3.33199 -17.80553 -27.39908 1.000 128.13751 23 ASP A CA 1
ATOM 1456 C C . ASP B 1 23 ? 4.61166 -17.57773 -26.59618 1.000 125.92424 23 ASP A C 1
ATOM 1457 O O . ASP B 1 23 ? 4.60870 -16.93944 -25.53919 1.000 129.14151 23 ASP A O 1
ATOM 1462 N N . ALA B 1 24 ? 5.71839 -18.09961 -27.13081 1.000 109.53461 24 ALA A N 1
ATOM 1463 C CA . ALA B 1 24 ? 7.00126 -18.04048 -26.43106 1.000 105.51405 24 ALA A CA 1
ATOM 1464 C C . ALA B 1 24 ? 7.54069 -16.61618 -26.34090 1.000 106.25599 24 ALA A C 1
ATOM 1465 O O . ALA B 1 24 ? 7.77277 -16.09660 -25.24213 1.000 105.03488 24 ALA A O 1
ATOM 1467 N N . GLY B 1 25 ? 7.74332 -15.96642 -27.49191 1.000 105.91282 25 GLY A N 1
ATOM 1468 C CA . GLY B 1 25 ? 8.39699 -14.66659 -27.50512 1.000 101.85502 25 GLY A CA 1
ATOM 1469 C C . GLY B 1 25 ? 7.76334 -13.65804 -26.57030 1.000 97.81345 25 GLY A C 1
ATOM 1470 O O . GLY B 1 25 ? 8.46645 -12.92965 -25.86777 1.000 99.21181 25 GLY A O 1
ATOM 1471 N N . SER B 1 26 ? 6.42678 -13.63450 -26.51575 1.000 95.66877 26 SER A N 1
ATOM 1472 C CA . SER B 1 26 ? 5.72641 -12.69583 -25.64303 1.000 89.73490 26 SER A CA 1
ATOM 1473 C C . SER B 1 26 ? 6.16226 -12.86804 -24.19771 1.000 85.31012 26 SER A C 1
ATOM 1474 O O . SER B 1 26 ? 6.27850 -11.88964 -23.45158 1.000 86.79478 26 SER A O 1
ATOM 1477 N N . LEU B 1 27 ? 6.39417 -14.10525 -23.77863 1.000 81.88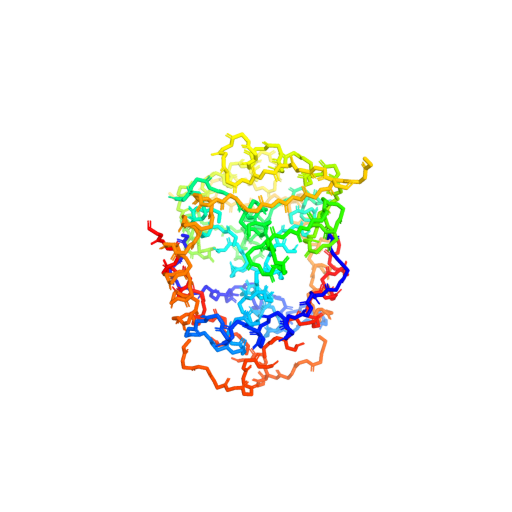113 27 LEU A N 1
ATOM 1478 C CA . LEU B 1 27 ? 6.84027 -14.33316 -22.41430 1.000 79.28002 27 LEU A CA 1
ATOM 1479 C C . LEU B 1 27 ? 8.24640 -13.80356 -22.21120 1.000 80.63994 27 LEU A C 1
ATOM 1480 O O . LEU B 1 27 ? 8.52195 -13.10926 -21.22639 1.000 70.33101 27 LEU A O 1
ATOM 1485 N N . GLU B 1 28 ? 9.15161 -14.11141 -23.13977 1.000 90.28851 28 GLU A N 1
ATOM 1486 C CA . GLU B 1 28 ? 10.51676 -13.63316 -22.97764 1.000 99.54853 28 GLU A CA 1
ATOM 1487 C C . GLU B 1 28 ? 10.54023 -12.11937 -22.94083 1.000 92.88721 28 GLU A C 1
ATOM 1488 O O . GLU B 1 28 ? 11.27421 -11.52068 -22.14880 1.000 95.68722 28 GLU A O 1
ATOM 1494 N N . LEU B 1 29 ? 9.71966 -11.48475 -23.77648 1.000 81.08320 29 LEU A N 1
ATOM 1495 C CA . LEU B 1 29 ? 9.67232 -10.03104 -23.79258 1.000 74.22873 29 LEU A CA 1
ATOM 1496 C C . LEU B 1 29 ? 9.10872 -9.48647 -22.49086 1.000 70.53818 29 LEU A C 1
ATOM 1497 O O . LEU B 1 29 ? 9.57955 -8.46424 -21.98417 1.000 70.09599 29 LEU A O 1
ATOM 1502 N N . PHE B 1 30 ? 8.09900 -10.15032 -21.93877 1.000 70.46505 30 PHE A N 1
ATOM 1503 C CA . PHE B 1 30 ? 7.51596 -9.68560 -20.68972 1.000 66.55893 30 PHE A CA 1
ATOM 1504 C C . PHE B 1 30 ? 8.48535 -9.87300 -19.53491 1.000 61.02985 30 PHE A C 1
ATOM 1505 O O . PHE B 1 30 ? 8.65099 -8.97307 -18.70841 1.000 61.52040 30 PHE A O 1
ATOM 1513 N N . LEU B 1 31 ? 9.16848 -11.01549 -19.48513 1.000 71.26678 31 LEU A N 1
ATOM 1514 C CA . LEU B 1 31 ? 10.10873 -11.26461 -18.39647 1.000 73.41858 31 LEU A CA 1
ATOM 1515 C C . LEU B 1 31 ? 11.33579 -10.36484 -18.49247 1.000 73.05018 31 LEU A C 1
ATOM 1516 O O . LEU B 1 31 ? 11.84562 -9.90951 -17.46401 1.000 73.32984 31 LEU A O 1
ATOM 1521 N N . SER B 1 32 ? 11.83400 -10.09962 -19.70598 1.000 65.68391 32 SER A N 1
ATOM 1522 C CA . SER B 1 32 ? 12.92227 -9.13501 -19.84790 1.000 65.79296 32 SER A CA 1
ATOM 1523 C C . SER B 1 32 ? 12.49260 -7.76449 -19.35072 1.000 69.68092 32 SER A C 1
ATOM 1524 O O . SER B 1 32 ? 13.22490 -7.09285 -18.61519 1.000 62.19668 32 SER A O 1
ATOM 1527 N N . LEU B 1 33 ? 11.28201 -7.35214 -19.71919 1.000 78.45292 33 LEU A N 1
ATOM 1528 C CA . LEU B 1 33 ? 10.78832 -6.05721 -19.29746 1.000 67.62459 33 LEU A CA 1
ATOM 1529 C C . LEU B 1 33 ? 10.67315 -5.99581 -17.79257 1.000 69.17241 33 LEU A C 1
ATOM 1530 O O . LEU B 1 33 ? 10.88505 -4.93306 -17.18676 1.000 66.47277 33 LEU A O 1
ATOM 1535 N N . PHE B 1 34 ? 10.37846 -7.13331 -17.16910 1.000 71.95945 34 PHE A N 1
ATOM 1536 C CA . PHE B 1 34 ? 10.30195 -7.14383 -15.72106 1.000 65.57416 34 PHE A CA 1
ATOM 1537 C C . PHE B 1 34 ? 11.68103 -7.16279 -15.09007 1.000 61.95310 34 PHE A C 1
ATOM 1538 O O . PHE B 1 34 ? 11.87729 -6.60047 -14.00621 1.000 57.73321 34 PHE A O 1
ATOM 1546 N N . ASP B 1 35 ? 12.63528 -7.83459 -15.72799 1.000 60.48146 35 ASP A N 1
ATOM 1547 C CA . ASP B 1 35 ? 13.99131 -7.81844 -15.20189 1.000 62.23155 35 ASP A CA 1
ATOM 1548 C C . ASP B 1 35 ? 14.54472 -6.39636 -15.23321 1.000 59.55634 35 ASP A C 1
ATOM 1549 O O . ASP B 1 35 ? 14.93871 -5.84659 -14.19367 1.000 59.01657 35 ASP A O 1
ATOM 1554 N N . ILE B 1 36 ? 14.48199 -5.75201 -16.40301 1.000 62.41124 36 ILE A N 1
ATOM 1555 C CA . ILE B 1 36 ? 15.02591 -4.40601 -16.52463 1.000 65.42355 36 ILE A CA 1
ATOM 1556 C C . ILE B 1 36 ? 14.35718 -3.47287 -15.53278 1.000 63.00921 36 ILE A C 1
ATOM 1557 O O . ILE B 1 36 ? 15.02625 -2.63648 -14.92086 1.000 61.97061 36 ILE A O 1
ATOM 1562 N N . SER B 1 37 ? 13.06418 -3.66899 -15.27171 1.000 60.90024 37 SER A N 1
ATOM 1563 C CA . SER B 1 37 ? 12.35931 -2.81829 -14.32125 1.000 55.34805 37 SER A CA 1
ATOM 1564 C C . SER B 1 37 ? 12.95387 -2.93702 -12.92720 1.000 56.39970 37 SER A C 1
ATOM 1565 O O . SER B 1 37 ? 13.15935 -1.93323 -12.24271 1.000 52.50847 37 SER A O 1
ATOM 1568 N N . LYS B 1 38 ? 13.23519 -4.16265 -12.48197 1.000 63.38598 38 LYS A N 1
ATOM 1569 C CA . LYS B 1 38 ? 13.78231 -4.30762 -11.14230 1.000 69.27997 38 LYS A CA 1
ATOM 1570 C C . LYS B 1 38 ? 15.16490 -3.66869 -11.05122 1.000 72.93894 38 LYS A C 1
ATOM 1571 O O . LYS B 1 38 ? 15.45407 -2.94083 -10.09170 1.000 79.12819 38 LYS A O 1
ATOM 1577 N N . LYS B 1 39 ? 16.01326 -3.88053 -12.06679 1.000 64.94288 39 LYS A N 1
ATOM 1578 C CA . LYS B 1 39 ? 17.33678 -3.26314 -12.05963 1.000 70.02210 39 LYS A CA 1
ATOM 1579 C C . LYS B 1 39 ? 17.25672 -1.75698 -12.28687 1.000 69.10773 39 LYS A C 1
ATOM 1580 O O . LYS B 1 39 ? 18.07448 -1.00146 -11.74446 1.000 68.81516 39 LYS A O 1
ATOM 1594 N N . ASN B 1 41 ? 14.89552 0.30997 -11.34270 1.000 66.30263 41 ASN A N 1
ATOM 1595 C CA . ASN B 1 41 ? 14.52433 0.91378 -10.07416 1.000 75.36119 41 ASN A CA 1
ATOM 1596 C C . ASN B 1 41 ? 15.61292 0.70516 -9.03640 1.000 70.66944 41 ASN A C 1
ATOM 1597 O O . ASN B 1 41 ? 15.87960 1.58984 -8.22189 1.000 65.17807 41 ASN A O 1
ATOM 1602 N N . HIS B 1 42 ? 16.27599 -0.44876 -9.06644 1.000 75.82838 42 HIS A N 1
ATOM 1603 C CA . HIS B 1 42 ? 17.31185 -0.71108 -8.07324 1.000 82.57371 42 HIS A CA 1
ATOM 1604 C C . HIS B 1 42 ? 18.49525 0.23192 -8.25685 1.000 75.71895 42 HIS A C 1
ATOM 1605 O O . HIS B 1 42 ? 18.86219 0.97381 -7.34191 1.000 74.86994 42 HIS A O 1
ATOM 1612 N N . VAL B 1 43 ? 19.07504 0.24899 -9.45255 1.000 69.10019 43 VAL A N 1
ATOM 1613 C CA . VAL B 1 43 ? 20.23070 1.10146 -9.69474 1.000 67.37464 43 VAL A CA 1
ATOM 1614 C C . VAL B 1 43 ? 19.88999 2.56307 -9.42518 1.000 68.34541 43 VAL A C 1
ATOM 1615 O O . VAL B 1 43 ? 20.68012 3.29568 -8.81635 1.000 68.85066 43 VAL A O 1
ATOM 1627 N N . GLU B 1 45 ? 17.59006 4.05048 -7.44983 1.000 73.07299 45 GLU A N 1
ATOM 1628 C CA . GLU B 1 45 ? 17.39602 4.47500 -6.06879 1.000 83.38354 45 GLU A CA 1
ATOM 1629 C C . GLU B 1 45 ? 18.73749 4.75875 -5.39176 1.000 84.75504 45 GLU A C 1
ATOM 1630 O O . GLU B 1 45 ? 18.86145 5.72759 -4.63203 1.000 84.87170 45 GLU A O 1
ATOM 1636 N N . HIS B 1 46 ? 19.77333 3.96573 -5.70369 1.000 84.77057 46 HIS A N 1
ATOM 1637 C CA . HIS B 1 46 ? 21.07158 4.18071 -5.06269 1.000 93.41053 46 HIS A CA 1
ATOM 1638 C C . HIS B 1 46 ? 21.85068 5.33036 -5.70715 1.000 86.82054 46 HIS A C 1
ATOM 1639 O O . HIS B 1 46 ? 22.55340 6.07195 -5.00980 1.000 100.43963 46 HIS A O 1
ATOM 1646 N N . TYR B 1 47 ? 21.75249 5.48415 -7.02939 1.000 74.42150 47 TYR A N 1
ATOM 1647 C CA . TYR B 1 47 ? 22.36447 6.61901 -7.71707 1.000 74.46398 47 TYR A CA 1
ATOM 1648 C C . TYR B 1 47 ? 21.94931 7.95356 -7.09142 1.000 75.37096 47 TYR A C 1
ATOM 1649 O O . TYR B 1 47 ? 22.79608 8.75329 -6.67411 1.000 76.70372 47 TYR A O 1
ATOM 1658 N N . PHE B 1 48 ? 20.64209 8.20892 -7.01212 1.000 70.03071 48 PHE A N 1
ATOM 1659 C CA . PHE B 1 48 ? 20.19627 9.44607 -6.38537 1.000 71.82475 48 PHE A CA 1
ATOM 1660 C C . PHE B 1 48 ? 20.52657 9.47634 -4.89999 1.000 79.01107 48 PHE A C 1
ATOM 1661 O O . PHE B 1 48 ? 20.68435 10.56089 -4.32915 1.000 80.68868 48 PHE A O 1
ATOM 1669 N N . ALA B 1 49 ? 20.60365 8.31314 -4.25133 1.000 79.91241 49 ALA A N 1
ATOM 1670 C CA . ALA B 1 49 ? 21.04553 8.28381 -2.86240 1.000 90.97866 49 ALA A CA 1
ATOM 1671 C C . ALA B 1 49 ? 22.48019 8.77243 -2.73892 1.000 102.27167 49 ALA A C 1
ATOM 1672 O O . ALA B 1 49 ? 22.80512 9.55841 -1.83883 1.000 98.88038 49 ALA A O 1
ATOM 1674 N N . GLY B 1 50 ? 23.33948 8.35143 -3.66632 1.000 119.20098 50 GLY A N 1
ATOM 1675 C CA . GLY B 1 50 ? 24.72956 8.75290 -3.69472 1.000 117.29808 50 GLY A CA 1
ATOM 1676 C C . GLY B 1 50 ? 24.89531 10.25332 -3.68533 1.000 115.89162 50 GLY A C 1
ATOM 1677 O O . GLY B 1 50 ? 25.98026 10.77951 -3.42195 1.000 120.10956 50 GLY A O 1
ATOM 1678 N N . ARG B 1 51 ? 23.80982 10.95444 -3.98260 1.000 100.76065 51 ARG A N 1
ATOM 1679 C CA . ARG B 1 51 ? 23.81050 12.40553 -4.01288 1.000 96.44726 51 ARG A CA 1
ATOM 1680 C C . ARG B 1 51 ? 22.90168 12.99370 -2.94109 1.000 90.90972 51 ARG A C 1
ATOM 1681 O O . ARG B 1 51 ? 22.56599 14.17890 -3.01114 1.000 96.42184 51 ARG A O 1
ATOM 1689 N N . GLY B 1 52 ? 22.47953 12.19554 -1.96399 1.000 115.56062 52 GLY A N 1
ATOM 1690 C CA . GLY B 1 52 ? 21.62026 12.69783 -0.90435 1.000 110.54523 52 GLY A CA 1
ATOM 1691 C C . GLY B 1 52 ? 20.20711 13.04318 -1.33101 1.000 101.66798 52 GLY A C 1
ATOM 1692 O O . GLY B 1 52 ? 19.59286 13.93734 -0.73748 1.000 101.00731 52 GLY A O 1
ATOM 1693 N N . LEU B 1 53 ? 19.66099 12.33481 -2.32546 1.000 96.77695 53 LEU A N 1
ATOM 1694 C CA . LEU B 1 53 ? 18.38673 12.70567 -2.92900 1.000 92.23329 53 LEU A CA 1
ATOM 1695 C C . LEU B 1 53 ? 17.42476 11.53185 -3.08888 1.000 90.44564 53 LEU A C 1
ATOM 1696 O O . LEU B 1 53 ? 17.71675 10.41258 -2.65861 1.000 97.86570 53 LEU A O 1
ATOM 1701 N N . SER B 1 54 ? 16.29652 11.77571 -3.75168 1.000 77.23140 54 SER A N 1
ATOM 1702 C CA . SER B 1 54 ? 15.32405 10.73989 -4.04633 1.000 82.04034 54 SER A CA 1
ATOM 1703 C C . SER B 1 54 ? 14.81021 10.93504 -5.46551 1.000 89.01907 54 SER A C 1
ATOM 1704 O O . SER B 1 54 ? 15.11481 11.92938 -6.12680 1.000 92.32958 54 SER A O 1
ATOM 1707 N N . GLU B 1 55 ? 14.02791 9.96370 -5.93868 1.000 93.11085 55 GLU A N 1
ATOM 1708 C CA . GLU B 1 55 ? 13.38534 10.11566 -7.23870 1.000 95.42911 55 GLU A CA 1
ATOM 1709 C C . GLU B 1 55 ? 12.52883 11.37271 -7.24967 1.000 92.45450 55 GLU A C 1
ATOM 1710 O O . GLU B 1 55 ? 12.61367 12.19637 -8.16938 1.000 88.19464 55 GLU A O 1
ATOM 1716 N N . GLY B 1 56 ? 11.74687 11.56560 -6.19153 1.000 91.15896 56 GLY A N 1
ATOM 1717 C CA . GLY B 1 56 ? 10.84874 12.70110 -6.14456 1.000 85.34577 56 GLY A CA 1
ATOM 1718 C C . GLY B 1 56 ? 11.58396 14.01895 -6.02973 1.000 80.26397 56 GLY A C 1
ATOM 1719 O O . GLY B 1 56 ? 11.36042 14.93177 -6.82937 1.000 78.58119 56 GLY A O 1
ATOM 1720 N N . LYS B 1 57 ? 12.49598 14.12602 -5.05766 1.000 81.49250 57 LYS A N 1
ATOM 1721 C CA . LYS B 1 57 ? 13.18287 15.40031 -4.84239 1.000 82.13988 57 LYS A CA 1
ATOM 1722 C C . LYS B 1 57 ? 13.97088 15.83832 -6.07498 1.000 76.47292 57 LYS A C 1
ATOM 1723 O O . LYS B 1 57 ? 14.01842 17.03741 -6.38757 1.000 74.28367 57 LYS A O 1
ATOM 1729 N N . PHE B 1 58 ? 14.58702 14.89062 -6.79529 1.000 67.90224 58 PHE A N 1
ATOM 1730 C CA . PHE B 1 58 ? 15.30853 15.26994 -8.00796 1.000 75.03149 58 PHE A CA 1
ATOM 1731 C C . PHE B 1 58 ? 14.36628 15.70897 -9.12679 1.000 82.25685 58 PHE A C 1
ATOM 1732 O O . PHE B 1 58 ? 14.71339 16.60937 -9.90151 1.000 84.82389 58 PHE A O 1
ATOM 1740 N N . LYS B 1 59 ? 13.18317 15.08629 -9.24107 1.000 78.95428 59 LYS A N 1
ATOM 1741 C CA . LYS B 1 59 ? 12.24131 15.49066 -10.28411 1.000 76.04837 59 LYS A CA 1
ATOM 1742 C C . LYS B 1 59 ? 11.69026 16.88362 -9.99960 1.000 73.99375 59 LYS A C 1
ATOM 1743 O O . LYS B 1 59 ? 11.41940 17.65370 -10.93285 1.000 67.41474 59 LYS A O 1
ATOM 1749 N N . ILE B 1 60 ? 11.54424 17.23273 -8.71915 1.000 75.65743 60 ILE A N 1
ATOM 1750 C CA . ILE B 1 60 ? 11.16265 18.58940 -8.34423 1.000 77.70575 60 ILE A CA 1
ATOM 1751 C C . ILE B 1 60 ? 12.25214 19.56929 -8.76314 1.000 78.48727 60 ILE A C 1
ATOM 1752 O O . ILE B 1 60 ? 11.99303 20.56746 -9.44070 1.000 75.73517 60 ILE A O 1
ATOM 1757 N N . LEU B 1 61 ? 13.49086 19.26830 -8.36774 1.000 79.30848 61 LEU A N 1
ATOM 1758 C CA . LEU B 1 61 ? 14.62816 20.10821 -8.72415 1.000 73.97953 61 LEU A CA 1
ATOM 1759 C C . LEU B 1 61 ? 14.71286 20.31431 -10.22610 1.000 77.13429 61 LEU A C 1
ATOM 1760 O O . LEU B 1 61 ? 15.10783 21.39001 -10.69069 1.000 81.35494 61 LEU A O 1
ATOM 1773 N N . LEU B 1 63 ? 12.12635 20.13373 -12.31370 1.000 90.06625 63 LEU A N 1
ATOM 1774 C CA . LEU B 1 63 ? 11.01848 20.98016 -12.72295 1.000 85.75410 63 LEU A CA 1
ATOM 1775 C C . LEU B 1 63 ? 11.39470 22.45201 -12.58370 1.000 85.87747 63 LEU A C 1
ATOM 1776 O O . LEU B 1 63 ? 11.20120 23.24277 -13.51352 1.000 91.22688 63 LEU A O 1
ATOM 1778 N N . LEU B 1 64 ? 11.96694 22.82965 -11.43326 1.000 82.31163 64 LEU A N 1
ATOM 1779 C CA . LEU B 1 64 ? 12.36027 24.22101 -11.19574 1.000 73.87155 64 LEU A CA 1
ATOM 1780 C C . LEU B 1 64 ? 13.45203 24.66462 -12.15944 1.000 78.20113 64 LEU A C 1
ATOM 1781 O O . LEU B 1 64 ? 13.38411 25.75584 -12.73570 1.000 74.89874 64 LEU A O 1
ATOM 1786 N N . PHE B 1 65 ? 14.48239 23.83229 -12.33479 1.000 86.17671 65 PHE A N 1
ATOM 1787 C CA . PHE B 1 65 ? 15.56825 24.17286 -13.24729 1.000 89.91811 65 PHE A CA 1
ATOM 1788 C C . PHE B 1 65 ? 15.05114 24.46097 -14.64414 1.000 90.42895 65 PHE A C 1
ATOM 1789 O O . PHE B 1 65 ? 15.72244 25.15256 -15.41360 1.000 86.08057 65 PHE A O 1
ATOM 1797 N N . ASP B 1 66 ? 13.87136 23.94114 -14.98430 1.000 102.33297 66 ASP A N 1
ATOM 1798 C CA . ASP B 1 66 ? 13.28513 24.11098 -16.30601 1.000 113.34624 66 ASP A CA 1
ATOM 1799 C C . ASP B 1 66 ? 12.28674 25.25308 -16.36328 1.000 110.20294 66 ASP A C 1
ATOM 1800 O O . ASP B 1 66 ? 12.01429 25.76544 -17.45468 1.000 114.41540 66 ASP A O 1
ATOM 1805 N N . ALA B 1 67 ? 11.75544 25.67155 -15.22086 1.000 96.06813 67 ALA A N 1
ATOM 1806 C CA . ALA B 1 67 ? 10.75476 26.72274 -15.20730 1.000 96.38762 67 ALA A CA 1
ATOM 1807 C C . ALA B 1 67 ? 11.38506 28.07970 -15.48528 1.000 99.96835 67 ALA A C 1
ATOM 1808 O O . ALA B 1 67 ? 12.53538 28.34418 -15.12250 1.000 97.35797 67 ALA A O 1
ATOM 1810 N N . LYS B 1 68 ? 10.60421 28.95333 -16.11567 1.000 108.14715 68 LYS A N 1
ATOM 1811 C CA . LYS B 1 68 ? 11.01813 30.33993 -16.25302 1.000 110.32722 68 LYS A CA 1
ATOM 1812 C C . LYS B 1 68 ? 11.20497 30.93578 -14.86455 1.000 105.15790 68 LYS A C 1
ATOM 1813 O O . LYS B 1 68 ? 10.36657 30.74496 -13.97669 1.000 107.79963 68 LYS A O 1
ATOM 1819 N N . ASP B 1 69 ? 12.32627 31.62503 -14.66936 1.000 99.85648 69 ASP A N 1
ATOM 1820 C CA . ASP B 1 69 ? 12.70407 32.21611 -13.38956 1.000 94.74821 69 ASP A CA 1
ATOM 1821 C C . ASP B 1 69 ? 12.86749 31.17521 -12.28473 1.000 86.04741 69 ASP A C 1
ATOM 1822 O O . ASP B 1 69 ? 12.96405 31.54560 -11.10721 1.000 80.97575 69 ASP A O 1
ATOM 1827 N N . HIS B 1 70 ? 12.91636 29.88322 -12.63878 1.000 83.41241 70 HIS A N 1
ATOM 1828 C CA . HIS B 1 70 ? 13.06378 28.78673 -11.67436 1.000 82.29550 70 HIS A CA 1
ATOM 1829 C C . HIS B 1 70 ? 11.99605 28.83751 -10.59281 1.000 86.70934 70 HIS A C 1
ATOM 1830 O O . HIS B 1 70 ? 12.27799 28.60741 -9.41492 1.000 84.66161 70 HIS A O 1
ATOM 1837 N N . ARG B 1 71 ? 10.76921 29.18352 -10.98589 1.000 91.40433 71 ARG A N 1
ATOM 1838 C CA . ARG B 1 71 ? 9.66487 29.33078 -10.04556 1.000 92.16259 71 ARG A CA 1
ATOM 1839 C C . ARG B 1 71 ? 8.43796 28.57751 -10.53962 1.000 90.25260 71 ARG A C 1
ATOM 1840 O O . ARG B 1 71 ? 8.07120 28.67800 -11.71589 1.000 94.57943 71 ARG A O 1
ATOM 1848 N N . LEU B 1 72 ? 7.81811 27.82044 -9.63483 1.000 81.47782 72 LEU A N 1
ATOM 1849 C CA . LEU B 1 72 ? 6.59835 27.07912 -9.89862 1.000 77.25612 72 LEU A CA 1
ATOM 1850 C C . LEU B 1 72 ? 5.80795 26.99886 -8.59737 1.000 73.51989 72 LEU A C 1
ATOM 1851 O O . LEU B 1 72 ? 6.39515 26.95267 -7.51304 1.000 67.79361 72 LEU A O 1
ATOM 1856 N N . SER B 1 73 ? 4.47487 27.03602 -8.69970 1.000 72.03179 73 SER A N 1
ATOM 1857 C CA . SER B 1 73 ? 3.64271 26.84071 -7.51609 1.000 75.77693 73 SER A CA 1
ATOM 1858 C C . SER B 1 73 ? 3.74465 25.38311 -7.06364 1.000 74.43738 73 SER A C 1
ATOM 1859 O O . SER B 1 73 ? 4.10803 24.51861 -7.85466 1.000 62.06542 73 SER A O 1
ATOM 1862 N N . PRO B 1 74 ? 3.48888 25.09474 -5.77812 1.000 67.79964 74 PRO A N 1
ATOM 1863 C CA . PRO B 1 74 ? 3.54782 23.68964 -5.33056 1.000 65.73035 74 PRO A CA 1
ATOM 1864 C C . PRO B 1 74 ? 2.53033 22.80089 -6.02033 1.000 72.94994 74 PRO A C 1
ATOM 1865 O O . PRO B 1 74 ? 2.84798 21.66610 -6.40853 1.000 75.96353 74 PRO A O 1
ATOM 1869 N N . THR B 1 75 ? 1.30876 23.29613 -6.19906 1.000 81.01862 75 THR A N 1
ATOM 1870 C CA . THR B 1 75 ? 0.29595 22.52136 -6.90668 1.000 80.96087 75 THR A CA 1
ATOM 1871 C C . THR B 1 75 ? 0.73364 22.25277 -8.34123 1.000 79.98016 75 THR A C 1
ATOM 1872 O O . THR B 1 75 ? 0.48413 21.17225 -8.89107 1.000 78.32124 75 THR A O 1
ATOM 1876 N N . GLU B 1 76 ? 1.38945 23.22901 -8.96457 1.000 77.20461 76 GLU A N 1
ATOM 1877 C CA . GLU B 1 76 ? 1.89382 23.02571 -10.31439 1.000 75.89395 76 GLU A CA 1
ATOM 1878 C C . GLU B 1 76 ? 2.99513 21.96985 -10.32151 1.000 77.28145 76 GLU A C 1
ATOM 1879 O O . GLU B 1 76 ? 3.10322 21.17731 -11.26547 1.000 81.70783 76 GLU A O 1
ATOM 1885 N N . LEU B 1 77 ? 3.81940 21.93906 -9.26798 1.000 70.84330 77 LEU A N 1
ATOM 1886 C CA . LEU B 1 77 ? 4.85038 20.91250 -9.16521 1.000 71.06381 77 LEU A CA 1
ATOM 1887 C C . LEU B 1 77 ? 4.22404 19.54014 -8.95363 1.000 72.55697 77 LEU A C 1
ATOM 1888 O O . LEU B 1 77 ? 4.74218 18.52891 -9.44816 1.000 59.27265 77 LEU A O 1
ATOM 1893 N N . ALA B 1 78 ? 3.11159 19.48503 -8.21056 1.000 76.51900 78 ALA A N 1
ATOM 1894 C CA . ALA B 1 78 ? 2.41729 18.21818 -8.03047 1.000 74.84052 78 ALA A CA 1
ATOM 1895 C C . ALA B 1 78 ? 1.92277 17.69371 -9.37287 1.000 81.27470 78 ALA A C 1
ATOM 1896 O O . ALA B 1 78 ? 2.18901 16.54229 -9.74428 1.000 84.69391 78 ALA A O 1
ATOM 1898 N N . LYS B 1 79 ? 1.23298 18.54970 -10.13172 1.000 84.70186 79 LYS A N 1
ATOM 1899 C CA . LYS B 1 79 ? 0.72624 18.17073 -11.44755 1.000 92.83919 79 LYS A CA 1
ATOM 1900 C C . LYS B 1 79 ? 1.85689 17.74473 -12.36841 1.000 95.91966 79 LYS A C 1
ATOM 1901 O O . LYS B 1 79 ? 1.73028 16.76059 -13.10473 1.000 105.24852 79 LYS A O 1
ATOM 1907 N N . ARG B 1 80 ? 2.96418 18.48999 -12.35794 1.000 93.26850 80 ARG A N 1
ATOM 1908 C CA . ARG B 1 80 ? 4.02218 18.24484 -13.32944 1.000 94.67675 80 ARG A CA 1
ATOM 1909 C C . ARG B 1 80 ? 4.82840 17.00372 -12.98339 1.000 94.21973 80 ARG A C 1
ATOM 1910 O O . ARG B 1 80 ? 5.48427 16.43703 -13.86379 1.000 100.41750 80 ARG A O 1
ATOM 1918 N N . SER B 1 81 ? 4.79433 16.56537 -11.73386 1.000 90.64206 81 SER A N 1
ATOM 1919 C CA . SER B 1 81 ? 5.32474 15.26146 -11.39886 1.000 88.25695 81 SER A CA 1
ATOM 1920 C C . SER B 1 81 ? 4.11537 14.33697 -11.28749 1.000 103.12569 81 SER A C 1
ATOM 1921 O O . SER B 1 81 ? 2.99601 14.69516 -11.66673 1.000 110.10577 81 SER A O 1
ATOM 1924 N N . ASN B 1 82 ? 4.30871 13.14505 -10.75078 1.000 107.57151 82 ASN A N 1
ATOM 1925 C CA . ASN B 1 82 ? 3.23587 12.16136 -10.72992 1.000 116.70251 82 ASN A CA 1
ATOM 1926 C C . ASN B 1 82 ? 2.66091 11.95341 -9.32751 1.000 105.63393 82 ASN A C 1
ATOM 1927 O O . ASN B 1 82 ? 2.17330 10.86650 -9.01074 1.000 105.74949 82 ASN A O 1
ATOM 1932 N N . VAL B 1 83 ? 2.68948 12.99059 -8.48315 1.000 95.61119 83 VAL A N 1
ATOM 1933 C CA . VAL B 1 83 ? 2.31353 12.86411 -7.08030 1.000 95.69353 83 VAL A CA 1
ATOM 1934 C C . VAL B 1 83 ? 1.29821 13.91815 -6.66743 1.000 99.23051 83 VAL A C 1
ATOM 1935 O O . VAL B 1 83 ? 1.14578 14.96527 -7.29851 1.000 104.59212 83 VAL A O 1
ATOM 1939 N N . THR B 1 84 ? 0.61160 13.61833 -5.56858 1.000 95.35130 84 THR A N 1
ATOM 1940 C CA . THR B 1 84 ? -0.40656 14.47475 -4.99702 1.000 89.88462 84 THR A CA 1
ATOM 1941 C C . THR B 1 84 ? 0.22930 15.64138 -4.25066 1.000 87.08814 84 THR A C 1
ATOM 1942 O O . THR B 1 84 ? 1.42195 15.63862 -3.94439 1.000 90.84226 84 THR A O 1
ATOM 1946 N N . LYS B 1 85 ? -0.59603 16.65819 -3.97985 1.000 89.19676 85 LYS A N 1
ATOM 1947 C CA . LYS B 1 85 ? -0.13998 17.85594 -3.27945 1.000 80.45413 85 LYS A CA 1
ATOM 1948 C C . LYS B 1 85 ? 0.35718 17.52651 -1.87560 1.000 77.21959 85 LYS A C 1
ATOM 1949 O O . LYS B 1 85 ? 1.37403 18.06881 -1.42625 1.000 77.60059 85 LYS A O 1
ATOM 1955 N N . ALA B 1 86 ? -0.33312 16.63095 -1.16789 1.000 78.37074 86 ALA A N 1
ATOM 1956 C CA . ALA B 1 86 ? 0.13551 16.25988 0.16301 1.000 75.05318 86 ALA A CA 1
ATOM 1957 C C . ALA B 1 86 ? 1.53736 15.66059 0.10320 1.000 77.42546 86 ALA A C 1
ATOM 1958 O O . ALA B 1 86 ? 2.33959 15.83765 1.03123 1.000 74.87197 86 ALA A O 1
ATOM 1960 N N . THR B 1 87 ? 1.86251 14.98384 -0.99367 1.000 76.72463 87 THR A N 1
ATOM 1961 C CA . THR B 1 87 ? 3.17786 14.36898 -1.10948 1.000 80.87460 87 THR A CA 1
ATOM 1962 C C . THR B 1 87 ? 4.25125 15.41184 -1.37902 1.000 79.54816 87 THR A C 1
ATOM 1963 O O . THR B 1 87 ? 5.24192 15.50296 -0.64185 1.000 83.47914 87 THR A O 1
ATOM 1967 N N . ILE B 1 88 ? 4.04557 16.25780 -2.38662 1.000 71.09628 88 ILE A N 1
ATOM 1968 C CA . ILE B 1 88 ? 5.07240 17.23818 -2.70234 1.000 74.73285 88 ILE A CA 1
ATOM 1969 C C . ILE B 1 88 ? 5.26970 18.20236 -1.54443 1.000 78.64978 88 ILE A C 1
ATOM 1970 O O . ILE B 1 88 ? 6.35947 18.76633 -1.37224 1.000 81.59529 88 ILE A O 1
ATOM 1975 N N . THR B 1 89 ? 4.24197 18.38381 -0.71758 1.000 68.42345 89 THR A N 1
ATOM 1976 C CA . THR B 1 89 ? 4.40041 19.20603 0.47250 1.000 66.39386 89 THR A CA 1
ATOM 1977 C C . THR B 1 89 ? 5.49079 18.65305 1.38318 1.000 70.95261 89 THR A C 1
ATOM 1978 O O . THR B 1 89 ? 6.29747 19.41048 1.93383 1.000 79.80114 89 THR A O 1
ATOM 1982 N N . GLY B 1 90 ? 5.56194 17.33591 1.52260 1.000 69.15292 90 GLY A N 1
ATOM 1983 C CA . GLY B 1 90 ? 6.58966 16.76983 2.37475 1.000 72.44862 90 GLY A CA 1
ATOM 1984 C C . GLY B 1 90 ? 7.95895 16.92309 1.75023 1.000 77.84838 90 GLY A C 1
ATOM 1985 O O . GLY B 1 90 ? 8.91780 17.31283 2.41653 1.000 82.53707 90 GLY A O 1
ATOM 1986 N N . LEU B 1 91 ? 8.06198 16.64671 0.44916 1.000 73.52107 91 LEU A N 1
ATOM 1987 C CA . LEU B 1 91 ? 9.32298 16.83536 -0.25355 1.000 67.57210 91 LEU A CA 1
ATOM 1988 C C . LEU B 1 91 ? 9.76999 18.28732 -0.18544 1.000 72.65483 91 LEU A C 1
ATOM 1989 O O . LEU B 1 91 ? 10.89651 18.58900 0.23095 1.000 76.17734 91 LEU A O 1
ATOM 1994 N N . LEU B 1 92 ? 8.89033 19.20473 -0.58739 1.000 75.82127 92 LEU A N 1
ATOM 1995 C CA . LEU B 1 92 ? 9.20474 20.62833 -0.52411 1.000 65.75297 92 LEU A CA 1
ATOM 1996 C C . LEU B 1 92 ? 9.72072 20.99946 0.85439 1.000 65.34647 92 LEU A C 1
ATOM 1997 O O . LEU B 1 92 ? 10.66730 21.78071 0.98516 1.000 76.04696 92 LEU A O 1
ATOM 2002 N N . ASP B 1 93 ? 9.11174 20.44103 1.89863 1.000 62.48968 93 ASP A N 1
ATOM 2003 C CA . ASP B 1 93 ? 9.58176 20.71853 3.24624 1.000 71.28810 93 ASP A CA 1
ATOM 2004 C C . ASP B 1 93 ? 11.04995 20.33855 3.39063 1.000 74.86912 93 ASP A C 1
ATOM 2005 O O . ASP B 1 93 ? 11.87509 21.14267 3.84456 1.000 70.53406 93 ASP A O 1
ATOM 2010 N N . GLY B 1 94 ? 11.39675 19.11904 2.97545 1.000 71.68130 94 GLY A N 1
ATOM 2011 C CA . GLY B 1 94 ? 12.77624 18.68636 3.06163 1.000 73.63077 94 GLY A CA 1
ATOM 2012 C C . GLY B 1 94 ? 13.70086 19.52955 2.20696 1.000 72.11575 94 GLY A C 1
ATOM 2013 O O . GLY B 1 94 ? 14.73621 20.00470 2.67686 1.000 69.07944 94 GLY A O 1
ATOM 2014 N N . LEU B 1 95 ? 13.35013 19.71212 0.93165 1.000 65.97897 95 LEU A N 1
ATOM 2015 C CA . LEU B 1 95 ? 14.20642 20.50816 0.06255 1.000 67.92576 95 LEU A CA 1
ATOM 2016 C C . LEU B 1 95 ? 14.43875 21.89745 0.64192 1.000 77.93792 95 LEU A C 1
ATOM 2017 O O . LEU B 1 95 ? 15.56241 22.41702 0.60113 1.000 82.47750 95 LEU A O 1
ATOM 2022 N N . ALA B 1 96 ? 13.39287 22.51399 1.19582 1.000 74.03579 96 ALA A N 1
ATOM 2023 C CA . ALA B 1 96 ? 13.57809 23.79104 1.87276 1.000 66.81300 96 ALA A CA 1
ATOM 2024 C C . ALA B 1 96 ? 14.58919 23.66721 3.01035 1.000 70.64003 96 ALA A C 1
ATOM 2025 O O . ALA B 1 96 ? 15.57151 24.41656 3.06577 1.000 82.39281 96 ALA A O 1
ATOM 2027 N N . ARG B 1 97 ? 14.40058 22.67605 3.88692 1.000 69.11186 97 ARG A N 1
ATOM 2028 C CA . ARG B 1 97 ? 15.30316 22.51824 5.02808 1.000 79.83754 97 ARG A CA 1
ATOM 2029 C C . ARG B 1 97 ? 16.73018 22.27585 4.55577 1.000 81.15053 97 ARG A C 1
ATOM 2030 O O . ARG B 1 97 ? 17.67389 22.91137 5.04129 1.000 78.47704 97 ARG A O 1
ATOM 2038 N N . ASP B 1 98 ? 16.89703 21.39070 3.56533 1.000 80.21815 98 ASP A N 1
ATOM 2039 C CA . ASP B 1 98 ? 18.20513 21.11566 2.98596 1.000 81.76933 98 ASP A CA 1
ATOM 2040 C C . ASP B 1 98 ? 18.82520 22.34999 2.34017 1.000 78.66200 98 ASP A C 1
ATOM 2041 O O . ASP B 1 98 ? 20.04313 22.37312 2.11803 1.000 78.59438 98 ASP A O 1
ATOM 2046 N N . GLY B 1 99 ? 18.03241 23.38615 2.08236 1.000 72.94585 99 GLY A N 1
ATOM 2047 C CA . GLY B 1 99 ? 18.52258 24.58832 1.44631 1.000 73.33289 99 GLY A CA 1
ATOM 2048 C C . GLY B 1 99 ? 18.55095 24.56726 -0.06219 1.000 73.79668 99 GLY A C 1
ATOM 2049 O O . GLY B 1 99 ? 19.08029 25.50516 -0.66955 1.000 82.60852 99 GLY A O 1
ATOM 2050 N N . PHE B 1 100 ? 17.96099 23.56067 -0.69498 1.000 70.87453 100 PHE A N 1
ATOM 2051 C CA . PHE B 1 100 ? 17.98736 23.51934 -2.15107 1.000 74.33123 100 PHE A CA 1
ATOM 2052 C C . PHE B 1 100 ? 16.93909 24.43558 -2.75151 1.000 75.27115 100 PHE A C 1
ATOM 2053 O O . PHE B 1 100 ? 17.10517 24.92490 -3.87569 1.000 75.63140 100 PHE A O 1
ATOM 2061 N N . VAL B 1 101 ? 15.86242 24.68656 -2.01409 1.000 81.38234 101 VAL A N 1
ATOM 2062 C CA . VAL B 1 101 ? 14.69241 25.35678 -2.55460 1.000 78.15225 101 VAL A CA 1
ATOM 2063 C C . VAL B 1 101 ? 14.15575 26.33661 -1.51912 1.000 79.13036 101 VAL A C 1
ATOM 2064 O O . VAL B 1 101 ? 14.36321 26.17764 -0.31518 1.000 86.59404 101 VAL A O 1
ATOM 2068 N N . SER B 1 102 ? 13.44895 27.35785 -1.99289 1.000 78.12638 102 SER A N 1
ATOM 2069 C CA . SER B 1 102 ? 12.91608 28.36067 -1.08116 1.000 81.39753 102 SER A CA 1
ATOM 2070 C C . SER B 1 102 ? 11.46123 28.65497 -1.40686 1.000 81.91208 102 SER A C 1
ATOM 2071 O O . SER B 1 102 ? 11.09078 28.83041 -2.57181 1.000 81.14964 102 SER A O 1
ATOM 2074 N N . ARG B 1 103 ? 10.66171 28.77366 -0.35507 1.000 89.10581 103 ARG A N 1
ATOM 2075 C CA . ARG B 1 103 ? 9.22801 28.99385 -0.45998 1.000 96.53063 103 ARG A CA 1
ATOM 2076 C C . ARG B 1 103 ? 8.97489 30.48662 -0.31769 1.000 101.76975 103 ARG A C 1
ATOM 2077 O O . ARG B 1 103 ? 9.28223 31.07364 0.72331 1.000 110.46522 103 ARG A O 1
ATOM 2085 N N . ARG B 1 104 ? 8.44393 31.10264 -1.36743 1.000 98.04473 104 ARG A N 1
ATOM 2086 C CA . ARG B 1 104 ? 8.22114 32.53804 -1.37856 1.000 99.41292 104 ARG A CA 1
ATOM 2087 C C . ARG B 1 104 ? 6.78488 32.84809 -1.78164 1.000 102.23808 104 ARG A C 1
ATOM 2088 O O . ARG B 1 104 ? 6.16940 32.12270 -2.56591 1.000 100.21347 104 ARG A O 1
ATOM 2096 N N . HIS B 1 105 ? 6.26228 33.94290 -1.23566 1.000 110.78226 105 HIS A N 1
ATOM 2097 C CA . HIS B 1 105 ? 4.96878 34.50140 -1.60322 1.000 111.82311 105 HIS A CA 1
ATOM 2098 C C . HIS B 1 105 ? 5.14618 35.52925 -2.72086 1.000 120.39037 105 HIS A C 1
ATOM 2099 O O . HIS B 1 105 ? 6.26379 35.93413 -3.05465 1.000 120.77996 105 HIS A O 1
ATOM 2106 N N . HIS B 1 106 ? 4.02008 35.95045 -3.29575 1.000 130.29038 106 HIS A N 1
ATOM 2107 C CA . HIS B 1 106 ? 3.93822 37.18677 -4.08104 1.000 144.69592 106 HIS A CA 1
ATOM 2108 C C . HIS B 1 106 ? 2.49972 37.43182 -4.51375 1.000 147.72813 106 HIS A C 1
ATOM 2109 O O . HIS B 1 106 ? 1.65332 37.79042 -3.69376 1.000 151.34012 106 HIS A O 1
ATOM 2116 N N . ARG B 1 111 ? -0.76142 35.63635 -0.30616 1.000 115.84822 111 ARG A N 1
ATOM 2117 C CA . ARG B 1 111 ? -1.72548 34.99854 -1.19085 1.000 118.76032 111 ARG A CA 1
ATOM 2118 C C . ARG B 1 111 ? -1.21763 33.61611 -1.62723 1.000 113.27038 111 ARG A C 1
ATOM 2119 O O . ARG B 1 111 ? -0.96374 32.75394 -0.78784 1.000 112.98146 111 ARG A O 1
ATOM 2127 N N . LYS B 1 112 ? -1.07155 33.40533 -2.93240 1.000 109.72725 112 LYS A N 1
ATOM 2128 C CA . LYS B 1 112 ? -0.51184 32.16215 -3.44761 1.000 109.78630 112 LYS A CA 1
ATOM 2129 C C . LYS B 1 112 ? 1.00716 32.14483 -3.31556 1.000 110.23327 112 LYS A C 1
ATOM 2130 O O . LYS B 1 112 ? 1.66808 33.18700 -3.37932 1.000 117.01175 112 LYS A O 1
ATOM 2136 N N . ILE B 1 113 ? 1.56394 30.93712 -3.15019 1.000 100.91230 113 ILE A N 1
ATOM 2137 C CA . ILE B 1 113 ? 2.99392 30.76402 -2.91326 1.000 96.18167 113 ILE A CA 1
ATOM 2138 C C . ILE B 1 113 ? 3.67920 30.16371 -4.13508 1.000 94.68568 113 ILE A C 1
ATOM 2139 O O . ILE B 1 113 ? 3.07554 29.45005 -4.94435 1.000 99.77475 113 ILE A O 1
ATOM 2144 N N . SER B 1 114 ? 4.96677 30.46614 -4.25930 1.000 86.45536 114 SER A N 1
ATOM 2145 C CA . SER B 1 114 ? 5.79458 29.99461 -5.35402 1.000 79.36123 114 SER A CA 1
ATOM 2146 C C . SER B 1 114 ? 7.03078 29.33502 -4.75210 1.000 75.86199 114 SER A C 1
ATOM 2147 O O . SER B 1 114 ? 7.44958 29.67518 -3.63762 1.000 73.45499 114 SER A O 1
ATOM 2150 N N . ILE B 1 115 ? 7.58921 28.36161 -5.47330 1.000 73.24368 115 ILE A N 1
ATOM 2151 C CA . ILE B 1 115 ? 8.78142 27.62996 -5.04994 1.000 71.71695 115 ILE A CA 1
ATOM 2152 C C . ILE B 1 115 ? 9.90899 27.94680 -6.01164 1.000 77.18876 115 ILE A C 1
ATOM 2153 O O . ILE B 1 115 ? 9.75895 27.77165 -7.22776 1.000 83.72948 115 ILE A O 1
ATOM 2158 N N . GLU B 1 116 ? 11.04668 28.38636 -5.48077 1.000 80.66733 116 GLU A N 1
ATOM 2159 C CA . GLU B 1 116 ? 12.15940 28.81607 -6.31846 1.000 79.68333 116 GLU A CA 1
ATOM 2160 C C . GLU B 1 116 ? 13.45006 28.11628 -5.91123 1.000 75.37909 116 GLU A C 1
ATOM 2161 O O . GLU B 1 116 ? 13.71512 27.91897 -4.72017 1.000 75.13995 116 GLU A O 1
ATOM 2163 N N . LEU B 1 117 ? 14.24002 27.74213 -6.91856 1.000 68.91893 117 LEU A N 1
ATOM 2164 C CA . LEU B 1 117 ? 15.56491 27.16964 -6.70096 1.000 68.55863 117 LEU A CA 1
ATOM 2165 C C . LEU B 1 117 ? 16.48277 28.18611 -6.02912 1.000 78.96132 117 LEU A C 1
ATOM 2166 O O . LEU B 1 117 ? 16.57521 29.33429 -6.46942 1.000 87.74499 117 LEU A O 1
ATOM 2171 N N . THR B 1 118 ? 17.20367 27.75877 -4.99081 1.000 78.02884 118 THR A N 1
ATOM 2172 C CA . THR B 1 118 ? 18.23804 28.62365 -4.42857 1.000 78.62636 118 THR A CA 1
ATOM 2173 C C . THR B 1 118 ? 19.40678 28.74649 -5.39752 1.000 81.90700 118 THR A C 1
ATOM 2174 O O . THR B 1 118 ? 19.45655 28.09764 -6.44371 1.000 81.61721 118 THR A O 1
ATOM 2178 N N . THR B 1 119 ? 20.34301 29.63212 -5.05039 1.000 103.31213 119 THR A N 1
ATOM 2179 C CA . THR B 1 119 ? 21.57293 29.74631 -5.82640 1.000 97.24810 119 THR A CA 1
ATOM 2180 C C . THR B 1 119 ? 22.50953 28.56772 -5.57299 1.000 94.85305 119 THR A C 1
ATOM 2181 O O . THR B 1 119 ? 23.15921 28.08401 -6.50567 1.000 101.53434 119 THR A O 1
ATOM 2185 N N . GLU B 1 120 ? 22.61618 28.10020 -4.32164 1.000 90.41337 120 GLU A N 1
ATOM 2186 C CA . GLU B 1 120 ? 23.33407 26.84688 -4.08140 1.000 92.98559 120 GLU A CA 1
ATOM 2187 C C . GLU B 1 120 ? 22.63446 25.67023 -4.74582 1.000 95.35531 120 GLU A C 1
ATOM 2188 O O . GLU B 1 120 ? 23.29743 24.79106 -5.30725 1.000 93.92347 120 GLU A O 1
ATOM 2194 N N . GLY B 1 121 ? 21.29628 25.62103 -4.67545 1.000 92.09015 121 GLY A N 1
ATOM 2195 C CA . GLY B 1 121 ? 20.57126 24.52988 -5.30832 1.000 78.77834 121 GLY A CA 1
ATOM 2196 C C . GLY B 1 121 ? 20.78624 24.49614 -6.80711 1.000 80.37731 121 GLY A C 1
ATOM 2197 O O . GLY B 1 121 ? 21.05186 23.44101 -7.38275 1.000 65.82775 121 GLY A O 1
ATOM 2198 N N . LYS B 1 122 ? 20.70992 25.65970 -7.45258 1.000 85.41767 122 LYS A N 1
ATOM 2199 C CA . LYS B 1 122 ? 21.01546 25.75377 -8.87689 1.000 91.33302 122 LYS A CA 1
ATOM 2200 C C . LYS B 1 122 ? 22.47245 25.40418 -9.15187 1.000 90.52685 122 LYS A C 1
ATOM 2201 O O . LYS B 1 122 ? 22.78602 24.71071 -10.12951 1.000 87.12385 122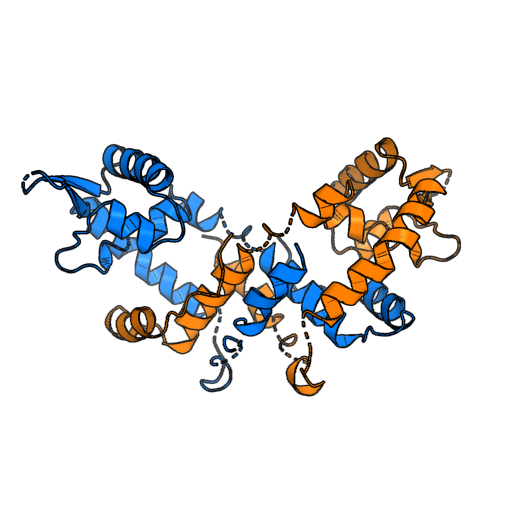 LYS A O 1
ATOM 2207 N N . ALA B 1 123 ? 23.38096 25.89090 -8.30745 1.000 90.44684 123 ALA A N 1
ATOM 2208 C CA . ALA B 1 123 ? 24.79405 25.57182 -8.47090 1.000 83.98615 123 ALA A CA 1
ATOM 2209 C C . ALA B 1 123 ? 25.04301 24.07314 -8.35218 1.000 91.12253 123 ALA A C 1
ATOM 2210 O O . ALA B 1 123 ? 25.64088 23.45782 -9.24241 1.000 91.99956 123 ALA A O 1
ATOM 2212 N N . ARG B 1 124 ? 24.57577 23.46822 -7.25728 1.000 96.85443 124 ARG A N 1
ATOM 2213 C CA . ARG B 1 124 ? 24.75558 22.03245 -7.05951 1.000 95.58270 124 ARG A CA 1
ATOM 2214 C C . ARG B 1 124 ? 24.13232 21.24111 -8.19412 1.000 89.21867 124 ARG A C 1
ATOM 2215 O O . ARG B 1 124 ? 24.63575 20.17949 -8.56802 1.000 91.45738 124 ARG A O 1
ATOM 2223 N N . LEU B 1 125 ? 23.04482 21.74394 -8.75633 1.000 83.71281 125 LEU A N 1
ATOM 2224 C CA . LEU B 1 125 ? 22.43237 21.07531 -9.89037 1.000 80.10771 125 LEU A CA 1
ATOM 2225 C C . LEU B 1 125 ? 23.31949 21.16992 -11.12995 1.000 80.10129 125 LEU A C 1
ATOM 2226 O O . LEU B 1 125 ? 23.47674 20.18637 -11.86320 1.000 82.67473 125 LEU A O 1
ATOM 2231 N N . GLU B 1 126 ? 23.92440 22.33192 -11.37746 1.000 85.49587 126 GLU A N 1
ATOM 2232 C CA . GLU B 1 126 ? 24.79087 22.45767 -12.54867 1.000 92.92201 126 GLU A CA 1
ATOM 2233 C C . GLU B 1 126 ? 26.07480 21.63798 -12.42399 1.000 85.85802 126 GLU A C 1
ATOM 2234 O O . GLU B 1 126 ? 26.72690 21.36620 -13.43776 1.000 80.47253 126 GLU A O 1
ATOM 2240 N N . GLN B 1 127 ? 26.47531 21.26212 -11.21108 1.000 84.86986 127 GLN A N 1
ATOM 2241 C CA . GLN B 1 127 ? 27.64263 20.40306 -11.06090 1.000 79.62234 127 GLN A CA 1
ATOM 2242 C C . GLN B 1 127 ? 27.29600 18.93805 -11.30089 1.000 80.37569 127 GLN A C 1
ATOM 2243 O O . GLN B 1 127 ? 28.17221 18.14986 -11.66877 1.000 80.98487 127 GLN A O 1
ATOM 2249 N N . PHE B 1 128 ? 26.02777 18.56413 -11.13064 1.000 84.74929 128 PHE A N 1
ATOM 2250 C CA . PHE B 1 128 ? 25.59478 17.17874 -11.25671 1.000 81.87202 128 PHE A CA 1
ATOM 2251 C C . PHE B 1 128 ? 25.09246 16.82376 -12.65322 1.000 81.19702 128 PHE A C 1
ATOM 2252 O O . PHE B 1 128 ? 25.38732 15.72880 -13.15375 1.000 72.31060 128 PHE A O 1
ATOM 2260 N N . LEU B 1 129 ? 24.34204 17.73181 -13.29018 1.000 87.05547 129 LEU A N 1
ATOM 2261 C CA . LEU B 1 129 ? 23.66094 17.41964 -14.53982 1.000 83.69972 129 LEU A CA 1
ATOM 2262 C C . LEU B 1 129 ? 24.56778 16.91615 -15.68434 1.000 89.46278 129 LEU A C 1
ATOM 2263 O O . LEU B 1 129 ? 24.11998 16.07772 -16.44928 1.000 92.95743 129 LEU A O 1
ATOM 2268 N N . PRO B 1 130 ? 25.79641 17.44178 -15.85079 1.000 86.25431 130 PRO A N 1
ATOM 2269 C CA . PRO B 1 130 ? 26.61132 16.92540 -16.98158 1.000 86.41990 130 PRO A CA 1
ATOM 2270 C C . PRO B 1 130 ? 26.88057 15.43414 -16.92389 1.000 82.78017 130 PRO A C 1
ATOM 2271 O O . PRO B 1 130 ? 26.74886 14.74158 -17.94490 1.000 80.23695 130 PRO A O 1
ATOM 2275 N N . GLY B 1 131 ? 27.28596 14.916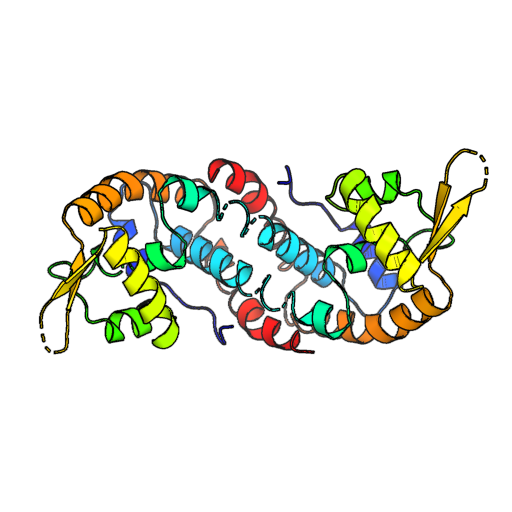07 -15.76462 1.000 83.19726 131 GLY A N 1
ATOM 2276 C CA . GLY B 1 131 ? 27.49636 13.48952 -15.64201 1.000 78.83789 131 GLY A CA 1
ATOM 2277 C C . GLY B 1 131 ? 26.20782 12.71247 -15.79405 1.000 80.44499 131 GLY A C 1
ATOM 2278 O O . GLY B 1 131 ? 26.20171 11.61205 -16.33930 1.000 81.01466 131 GLY A O 1
ATOM 2279 N N . HIS B 1 132 ? 25.10341 13.28248 -15.33333 1.000 78.83818 132 HIS A N 1
ATOM 2280 C CA . HIS B 1 132 ? 23.83264 12.57685 -15.44843 1.000 75.85842 132 HIS A CA 1
ATOM 2281 C C . HIS B 1 132 ? 23.42973 12.41572 -16.91008 1.000 74.53627 132 HIS A C 1
ATOM 2282 O O . HIS B 1 132 ? 22.94556 11.35096 -17.31174 1.000 77.31794 132 HIS A O 1
ATOM 2289 N N . PHE B 1 133 ? 23.67169 13.43432 -17.73243 1.000 70.51964 133 PHE A N 1
ATOM 2290 C CA . PHE B 1 133 ? 23.30172 13.35505 -19.14047 1.000 67.81379 133 PHE A CA 1
ATOM 2291 C C . PHE B 1 133 ? 24.27991 12.49182 -19.92516 1.000 71.62108 133 PHE A C 1
ATOM 2292 O O . PHE B 1 133 ? 23.88861 11.85189 -20.90690 1.000 74.89060 133 PHE A O 1
ATOM 2300 N N . SER B 1 134 ? 25.54945 12.46785 -19.52564 1.000 68.27036 134 SER A N 1
ATOM 2301 C CA . SER B 1 134 ? 26.50223 11.62355 -20.22806 1.000 68.20641 134 SER A CA 1
ATOM 2302 C C . SER B 1 134 ? 26.20171 10.14820 -20.00531 1.000 69.33841 134 SER A C 1
ATOM 2303 O O . SER B 1 134 ? 26.32933 9.34000 -20.93163 1.000 74.39016 134 SER A O 1
ATOM 2306 N N . LYS B 1 135 ? 25.82001 9.77393 -18.77996 1.000 70.13888 135 LYS A N 1
ATOM 2307 C CA . LYS B 1 135 ? 25.44285 8.38558 -18.51864 1.000 77.26877 135 LYS A CA 1
ATOM 2308 C C . LYS B 1 135 ? 24.22087 7.97591 -19.33121 1.000 73.88077 135 LYS A C 1
ATOM 2309 O O . LYS B 1 135 ? 24.16899 6.86075 -19.86917 1.000 75.77896 135 LYS A O 1
ATOM 2315 N N . ILE B 1 136 ? 23.21547 8.85188 -19.42545 1.000 64.35710 136 ILE A N 1
ATOM 2316 C CA . ILE B 1 136 ? 22.04456 8.52070 -20.22354 1.000 69.14166 136 ILE A CA 1
ATOM 2317 C C . ILE B 1 136 ? 22.43396 8.36529 -21.68515 1.000 71.64141 136 ILE A C 1
ATOM 2318 O O . ILE B 1 136 ? 22.06034 7.38892 -22.35082 1.000 74.26207 136 ILE A O 1
ATOM 2323 N N . SER B 1 137 ? 23.22662 9.30567 -22.19419 1.000 71.15452 137 SER A N 1
ATOM 2324 C CA . SER B 1 137 ? 23.75171 9.18792 -23.54593 1.000 73.33922 137 SER A CA 1
ATOM 2325 C C . SER B 1 137 ? 24.44192 7.84584 -23.74508 1.000 74.15138 137 SER A C 1
ATOM 2326 O O . SER B 1 137 ? 24.26680 7.19381 -24.78098 1.000 83.99295 137 SER A O 1
ATOM 2329 N N . ALA B 1 138 ? 25.22766 7.41540 -22.75455 1.000 65.06111 138 ALA A N 1
ATOM 2330 C CA . ALA B 1 138 ? 25.91186 6.13070 -22.85711 1.000 74.80631 138 ALA A CA 1
ATOM 2331 C C . ALA B 1 138 ? 24.92114 4.97513 -23.02264 1.000 79.87799 138 ALA A C 1
ATOM 2332 O O . ALA B 1 138 ? 25.19987 4.00242 -23.73625 1.000 87.93781 138 ALA A O 1
ATOM 2334 N N . VAL B 1 139 ? 23.76070 5.05579 -22.36982 1.000 87.53223 139 VAL A N 1
ATOM 2335 C CA . VAL B 1 139 ? 22.81574 3.94731 -22.42946 1.000 81.39449 139 VAL A CA 1
ATOM 2336 C C . VAL B 1 139 ? 22.19381 3.82131 -23.82091 1.000 91.72748 139 VAL A C 1
ATOM 2337 O O . VAL B 1 139 ? 22.05252 2.71304 -24.35027 1.000 99.17943 139 VAL A O 1
ATOM 2349 N N . GLU B 1 141 ? 23.39350 4.67506 -26.64409 1.000 114.25980 141 GLU A N 1
ATOM 2350 C CA . GLU B 1 141 ? 24.39506 4.71264 -27.70143 1.000 118.51687 141 GLU A CA 1
ATOM 2351 C C . GLU B 1 141 ? 24.15614 3.59480 -28.71428 1.000 118.97012 141 GLU A C 1
ATOM 2352 O O . GLU B 1 141 ? 23.58173 2.55397 -28.39348 1.000 119.58341 141 GLU A O 1
ATOM 2358 N N . ASN B 1 142 ? 24.58417 3.84002 -29.95610 1.000 121.13497 142 ASN A N 1
ATOM 2359 C CA . ASN B 1 142 ? 24.39502 2.94232 -31.09383 1.000 120.49250 142 ASN A CA 1
ATOM 2360 C C . ASN B 1 142 ? 22.94031 2.53777 -31.31187 1.000 114.32560 142 ASN A C 1
ATOM 2361 O O . ASN B 1 142 ? 22.67050 1.40377 -31.70583 1.000 114.09174 142 ASN A O 1
ATOM 2366 N N . TYR B 1 143 ? 21.98931 3.43574 -31.06067 1.000 107.35571 143 TYR A N 1
ATOM 2367 C CA . TYR B 1 143 ? 20.59304 3.22613 -31.43236 1.000 98.11053 143 TYR A CA 1
ATOM 2368 C C . TYR B 1 143 ? 20.17820 4.25724 -32.46213 1.000 97.84273 143 TYR A C 1
ATOM 2369 O O . TYR B 1 143 ? 20.37164 5.45651 -32.24630 1.000 96.19820 143 TYR A O 1
ATOM 2378 N N . SER B 1 144 ? 19.54246 3.80653 -33.53584 1.000 102.59713 144 SER A N 1
ATOM 2379 C CA . SER B 1 144 ? 19.17980 4.75361 -34.57126 1.000 112.58226 144 SER A CA 1
ATOM 2380 C C . SER B 1 144 ? 17.96493 5.56452 -34.14133 1.000 113.01522 144 SER A C 1
ATOM 2381 O O . SER B 1 144 ? 17.29038 5.25553 -33.15504 1.000 111.03260 144 SER A O 1
ATOM 2384 N N . ASP B 1 145 ? 17.70471 6.63440 -34.89389 1.000 125.39307 145 ASP A N 1
ATOM 2385 C CA . ASP B 1 145 ? 16.61654 7.53926 -34.54124 1.000 122.79298 145 ASP A CA 1
ATOM 2386 C C . ASP B 1 145 ? 15.26515 6.84256 -34.62005 1.000 120.63162 145 ASP A C 1
ATOM 2387 O O . ASP B 1 145 ? 14.46280 6.90763 -33.68087 1.000 119.30033 145 ASP A O 1
ATOM 2392 N N . GLU B 1 146 ? 15.00321 6.14851 -35.73000 1.000 120.43075 146 GLU A N 1
ATOM 2393 C CA . GLU B 1 146 ? 13.71242 5.49430 -35.90777 1.000 116.67941 146 GLU A CA 1
ATOM 2394 C C . GLU B 1 146 ? 13.54297 4.35702 -34.91944 1.000 114.11889 146 GLU A C 1
ATOM 2395 O O . GLU B 1 146 ? 12.41291 3.98718 -34.57467 1.000 111.63664 146 GLU A O 1
ATOM 2401 N N . GLU B 1 147 ? 14.66303 3.79965 -34.46173 1.000 114.08184 147 GLU A N 1
ATOM 2402 C CA . GLU B 1 147 ? 14.63834 2.73503 -33.46948 1.000 108.64479 147 GLU A CA 1
ATOM 2403 C C . GLU B 1 147 ? 14.14900 3.25171 -32.12370 1.000 103.93849 147 GLU A C 1
ATOM 2404 O O . GLU B 1 147 ? 13.25939 2.65555 -31.50713 1.000 105.39103 147 GLU A O 1
ATOM 2410 N N . LYS B 1 148 ? 14.71878 4.36253 -31.65137 1.000 100.84449 148 LYS A N 1
ATOM 2411 C CA . LYS B 1 148 ? 14.29716 4.91163 -30.36844 1.000 94.88277 148 LYS A CA 1
ATOM 2412 C C . LYS B 1 148 ? 12.80051 5.16647 -30.36925 1.000 97.79592 148 LYS A C 1
ATOM 2413 O O . LYS B 1 148 ? 12.09863 4.81509 -29.41541 1.000 100.59398 148 LYS A O 1
ATOM 2419 N N . ASP B 1 149 ? 12.29252 5.75801 -31.45110 1.000 102.11296 149 ASP A N 1
ATOM 2420 C CA . ASP B 1 149 ? 10.86685 6.04521 -31.54364 1.000 106.61571 149 ASP A CA 1
ATOM 2421 C C . ASP B 1 149 ? 10.04246 4.76607 -31.49210 1.000 103.97244 149 ASP A C 1
ATOM 2422 O O . ASP B 1 149 ? 9.01541 4.70560 -30.81091 1.000 101.17857 149 ASP A O 1
ATOM 2435 N N . PHE B 1 151 ? 10.78662 2.03142 -30.08595 1.000 95.95119 151 PHE A N 1
ATOM 2436 C CA . PHE B 1 151 ? 10.85265 1.48919 -28.73679 1.000 89.56041 151 PHE A CA 1
ATOM 2437 C C . PHE B 1 151 ? 9.86759 2.19293 -27.81208 1.000 78.45671 151 PHE A C 1
ATOM 2438 O O . PHE B 1 151 ? 9.09117 1.54237 -27.10251 1.000 77.00677 151 PHE A O 1
ATOM 2446 N N . VAL B 1 152 ? 9.87391 3.52714 -27.81925 1.000 71.36065 152 VAL A N 1
ATOM 2447 C CA . VAL B 1 152 ? 8.95221 4.27512 -26.97114 1.000 74.98225 152 VAL A CA 1
ATOM 2448 C C . VAL B 1 152 ? 7.49976 4.05660 -27.40767 1.000 82.09318 152 VAL A C 1
ATOM 2449 O O . VAL B 1 152 ? 6.59272 3.98309 -26.56734 1.000 77.66433 152 VAL A O 1
ATOM 2453 N N . LYS B 1 153 ? 7.25377 3.91119 -28.70913 1.000 86.64992 153 LYS A N 1
ATOM 2454 C CA . LYS B 1 153 ? 5.89645 3.63975 -29.15976 1.000 88.24860 153 LYS A CA 1
ATOM 2455 C C . LYS B 1 153 ? 5.39360 2.32363 -28.57104 1.000 92.06209 153 LYS A C 1
ATOM 2456 O O . LYS B 1 153 ? 4.21403 2.20091 -28.21757 1.000 96.84179 153 LYS A O 1
ATOM 2470 N N . LEU B 1 155 ? 6.72172 0.88315 -25.64023 1.000 75.45968 155 LEU A N 1
ATOM 2471 C CA . LEU B 1 155 ? 6.52099 1.22769 -24.23241 1.000 74.26575 155 LEU A CA 1
ATOM 2472 C C . LEU B 1 155 ? 5.19709 1.95195 -24.00081 1.000 78.90018 155 LEU A C 1
ATOM 2473 O O . LEU B 1 155 ? 4.61869 1.86450 -22.91145 1.000 82.10362 155 LEU A O 1
ATOM 2478 N N . GLY B 1 156 ? 4.71827 2.70022 -24.99209 1.000 72.94655 156 GLY A N 1
ATOM 2479 C CA . GLY B 1 156 ? 3.43891 3.36031 -24.83909 1.000 72.94197 156 GLY A CA 1
ATOM 2480 C C . GLY B 1 156 ? 2.30442 2.36929 -24.68720 1.000 73.84733 156 GLY A C 1
ATOM 2481 O O . GLY B 1 156 ? 1.46193 2.50746 -23.80336 1.000 70.41561 156 GLY A O 1
ATOM 2482 N N . ASP B 1 157 ? 2.28317 1.35749 -25.55060 1.000 84.41538 157 ASP A N 1
ATOM 2483 C CA . ASP B 1 157 ? 1.22689 0.35200 -25.49766 1.000 91.13578 157 ASP A CA 1
ATOM 2484 C C . ASP B 1 157 ? 1.35020 -0.50682 -24.25017 1.000 84.37290 157 ASP A C 1
ATOM 2485 O O . ASP B 1 157 ? 0.35107 -0.77803 -23.57420 1.000 85.32013 157 ASP A O 1
ATOM 2490 N N . LEU B 1 158 ? 2.57108 -0.92689 -23.92158 1.000 80.07631 158 LEU A N 1
ATOM 2491 C CA . LEU B 1 158 ? 2.76722 -1.79875 -22.77193 1.000 84.26199 158 LEU A CA 1
ATOM 2492 C C . LEU B 1 158 ? 2.29002 -1.14351 -21.48841 1.000 83.33945 158 LEU A C 1
ATOM 2493 O O . LEU B 1 158 ? 1.61346 -1.77969 -20.67336 1.000 86.43951 158 LEU A O 1
ATOM 2498 N N . PHE B 1 159 ? 2.57263 0.14707 -21.33151 1.000 78.19857 159 PHE A N 1
ATOM 2499 C CA . PHE B 1 159 ? 2.20974 0.85274 -20.10978 1.000 75.37304 159 PHE A CA 1
ATOM 2500 C C . PHE B 1 159 ? 0.71069 0.76436 -19.85341 1.000 73.59337 159 PHE A C 1
ATOM 2501 O O . PHE B 1 159 ? 0.27604 0.50145 -18.72611 1.000 70.17631 159 PHE A O 1
ATOM 2509 N N . GLU B 1 160 ? -0.09853 0.98012 -20.89168 1.000 75.70263 160 GLU A N 1
ATOM 2510 C CA . GLU B 1 160 ? -1.54080 1.03292 -20.68638 1.000 85.71435 160 GLU A CA 1
ATOM 2511 C C . GLU B 1 160 ? -2.11375 -0.36145 -20.49351 1.000 84.81375 160 GLU A C 1
ATOM 2512 O O . GLU B 1 160 ? -3.02203 -0.55219 -19.67923 1.000 92.03785 160 GLU A O 1
ATOM 2518 N N . ARG B 1 161 ? -1.56644 -1.36093 -21.19465 1.000 83.86742 161 ARG A N 1
ATOM 2519 C CA . ARG B 1 161 ? -2.13602 -2.70282 -21.12066 1.000 82.40631 161 ARG A CA 1
ATOM 2520 C C . ARG B 1 161 ? -1.79667 -3.34890 -19.79599 1.000 82.29396 161 ARG A C 1
ATOM 2521 O O . ARG B 1 161 ? -2.51284 -4.24225 -19.34020 1.000 87.47875 161 ARG A O 1
ATOM 2529 N N . LEU B 1 162 ? -0.76523 -2.83740 -19.13539 1.000 78.47839 162 LEU A N 1
ATOM 2530 C CA . LEU B 1 162 ? -0.35363 -3.31888 -17.82995 1.000 76.76177 162 LEU A CA 1
ATOM 2531 C C . LEU B 1 162 ? -1.45446 -3.15642 -16.79712 1.000 78.95967 162 LEU A C 1
ATOM 2532 O O . LEU B 1 162 ? -1.43983 -3.83882 -15.76625 1.000 75.12822 162 LEU A O 1
ATOM 2537 N N . SER B 1 163 ? -2.39310 -2.24178 -17.03537 1.000 84.37496 163 SER A N 1
ATOM 2538 C CA . SER B 1 163 ? -3.52202 -2.10951 -16.12401 1.000 89.02705 163 SER A CA 1
ATOM 2539 C C . SER B 1 163 ? -4.31458 -3.40698 -16.06552 1.000 90.55351 163 SER A C 1
ATOM 2540 O O . SER B 1 163 ? -4.76823 -3.81821 -14.99013 1.000 87.70286 163 SER A O 1
ATOM 2543 N N . VAL B 1 164 ? -4.44367 -4.09632 -17.20512 1.000 91.44899 164 VAL A N 1
ATOM 2544 C CA . VAL B 1 164 ? -5.16247 -5.36425 -17.21014 1.000 90.36812 164 VAL A CA 1
ATOM 2545 C C . VAL B 1 164 ? -4.40798 -6.38149 -16.38285 1.000 88.06851 164 VAL A C 1
ATOM 2546 O O . VAL B 1 164 ? -4.97011 -7.40851 -15.99688 1.000 95.06329 164 VAL A O 1
ATOM 2550 N N . PHE B 1 165 ? -3.13311 -6.12444 -16.11811 1.000 85.23853 165 PHE A N 1
ATOM 2551 C CA . PHE B 1 165 ? -2.35525 -6.86332 -15.13837 1.000 88.27432 165 PHE A CA 1
ATOM 2552 C C . PHE B 1 165 ? -2.59407 -6.40546 -13.71520 1.000 89.18051 165 PHE A C 1
ATOM 2553 O O . PHE B 1 165 ? -1.68377 -6.57527 -12.88710 1.000 88.74482 165 PHE A O 1
ATOM 2561 N N . LYS B 1 166 ? -3.74970 -5.83184 -13.40592 1.000 86.23871 166 LYS A N 1
ATOM 2562 C CA . LYS B 1 166 ? -4.00423 -5.36604 -12.04776 1.000 90.30240 166 LYS A CA 1
ATOM 2563 C C . LYS B 1 166 ? -3.99990 -6.51633 -11.04752 1.000 96.33595 166 LYS A C 1
ATOM 2564 O O . LYS B 1 166 ? -2.99713 -6.72561 -10.35207 1.000 92.99377 166 LYS A O 1
#

B-factor: mean 91.92, std 25.75, range [43.11, 191.31]

Radius of gyration: 22.41 Å; Cα contacts (8 Å, |Δi|>4): 379; chains: 2; bounding box: 33×73×42 Å